Protein AF-A0A5C8US25-F1 (afdb_monomer_lite)

InterPro domains:
  IPR003718 OsmC/Ohr conserved domain [PF02566] (91-179)
  IPR015946 K homology domain-like, alpha/beta [G3DSA:3.30.300.20] (62-185)
  IPR036102 OsmC/Ohr superfamily [SSF82784] (53-185)

Secondary structure (DSSP, 8-state):
--------------------------------------------------PPPPS---EEEEE-TTS-EEEEETTEEEE-----S--S--SSPPHHHHHHHHHHHHHHHHHHHHHHHS----SEEEEEEEEEEETTTTEEEEEEEEEEEE--S-HHHHHHHHHHHHHH-HHHHHHHTTSEEEEEEEEEPPPPPPP-

Organism: NCBI:txid2594790

Foldseek 3Di:
DDDDDDDDDDDDDDDDDDDDDDDDDDDDDDDDDDDDDPDDDDPPPDPDPPDDDDPDADKDKDDDVVDWIWIDGPNDTATEDPDPDDDPDPPGHYPQVVLQVLLVVLLVVQLVVCCVVPVFDFDDKDKDKDWDFDVVVTDTAEIEMEIETAGPDDVVVQVVSVVSSCPPRPSNVVVVVPHHYYYDYHYDYHDDPDDD

Structure (mmCIF, N/CA/C/O backbone):
data_AF-A0A5C8US25-F1
#
_entry.id   AF-A0A5C8US25-F1
#
loop_
_atom_site.group_PDB
_atom_site.id
_atom_site.type_symbol
_atom_site.label_atom_id
_atom_site.label_alt_id
_atom_site.label_comp_id
_atom_site.label_asym_id
_atom_site.label_entity_id
_atom_site.label_seq_id
_atom_site.pdbx_PDB_ins_code
_atom_site.Cartn_x
_atom_site.Cartn_y
_atom_site.Cartn_z
_atom_site.occupancy
_atom_site.B_iso_or_equiv
_atom_site.auth_seq_id
_atom_site.auth_comp_id
_atom_site.auth_asym_id
_atom_site.auth_atom_id
_atom_site.pdbx_PDB_model_num
ATOM 1 N N . MET A 1 1 ? 4.101 -17.916 -59.052 1.00 46.38 1 MET A N 1
ATOM 2 C CA . MET A 1 1 ? 2.982 -18.744 -59.556 1.00 46.38 1 MET A CA 1
ATOM 3 C C . MET A 1 1 ? 2.361 -19.439 -58.349 1.00 46.38 1 MET A C 1
ATOM 5 O O . MET A 1 1 ? 3.121 -20.030 -57.600 1.00 46.38 1 MET A O 1
ATOM 9 N N . GLY A 1 2 ? 1.055 -19.308 -58.098 1.00 40.00 2 GLY A N 1
ATOM 10 C CA . GLY A 1 2 ? 0.415 -19.846 -56.885 1.00 40.00 2 GLY A CA 1
ATOM 11 C C . GLY A 1 2 ? -0.953 -19.209 -56.628 1.00 40.00 2 GLY A C 1
ATOM 12 O O . GLY A 1 2 ? -1.037 -18.044 -56.250 1.00 40.00 2 GLY A O 1
ATOM 13 N N . SER A 1 3 ? -2.020 -19.957 -56.907 1.00 41.56 3 SER A N 1
ATOM 14 C CA . SER A 1 3 ? -3.440 -19.592 -56.749 1.00 41.56 3 SER A CA 1
ATOM 15 C C . SER A 1 3 ? -3.773 -19.093 -55.336 1.00 41.56 3 SER A C 1
ATOM 17 O O . SER A 1 3 ? -3.424 -19.734 -54.354 1.00 41.56 3 SER A O 1
ATOM 19 N N . ARG A 1 4 ? -4.382 -17.910 -55.178 1.00 41.44 4 ARG A N 1
ATOM 20 C CA . ARG A 1 4 ? -5.847 -17.675 -55.202 1.00 41.44 4 ARG A CA 1
ATOM 21 C C . ARG A 1 4 ? -6.657 -18.627 -54.304 1.00 41.44 4 ARG A C 1
ATOM 23 O O . ARG A 1 4 ? -6.994 -19.724 -54.726 1.00 41.44 4 ARG A O 1
ATOM 30 N N . GLY A 1 5 ? -7.109 -18.103 -53.163 1.00 36.56 5 GLY A N 1
ATOM 31 C CA . GLY A 1 5 ? -8.268 -18.582 -52.402 1.00 36.56 5 GLY A CA 1
ATOM 32 C C . GLY A 1 5 ? -8.984 -17.385 -51.763 1.00 36.56 5 GLY A C 1
ATOM 33 O O . GLY A 1 5 ? -8.356 -16.614 -51.043 1.00 36.56 5 GLY A O 1
ATOM 34 N N . ARG A 1 6 ? -10.268 -17.174 -52.080 1.00 41.62 6 ARG A N 1
ATOM 35 C CA . ARG A 1 6 ? -11.134 -16.126 -51.501 1.00 41.62 6 ARG A CA 1
ATOM 36 C C . ARG A 1 6 ? -12.406 -16.779 -50.969 1.00 41.62 6 ARG A C 1
ATOM 38 O O . ARG A 1 6 ? -13.151 -17.306 -51.782 1.00 41.62 6 ARG A O 1
ATOM 45 N N . GLU A 1 7 ? -12.721 -16.568 -49.697 1.00 38.31 7 GLU A N 1
ATOM 46 C CA . GLU A 1 7 ? -14.061 -16.691 -49.090 1.00 38.31 7 GLU A CA 1
ATOM 47 C C . GLU A 1 7 ? -14.005 -15.864 -47.790 1.00 38.31 7 GLU A C 1
ATOM 49 O O . GLU A 1 7 ? -13.181 -16.142 -46.931 1.00 38.31 7 GLU A O 1
ATOM 54 N N . ARG A 1 8 ? -14.575 -14.656 -47.677 1.00 37.28 8 ARG A N 1
ATOM 55 C CA . ARG A 1 8 ? -15.991 -14.223 -47.692 1.00 37.28 8 ARG A CA 1
ATOM 56 C C . ARG A 1 8 ? -16.892 -14.878 -46.635 1.00 37.28 8 ARG A C 1
ATOM 58 O O . ARG A 1 8 ? -17.599 -15.834 -46.917 1.00 37.28 8 ARG A O 1
ATOM 65 N N . SER A 1 9 ? -16.919 -14.213 -45.477 1.00 34.84 9 SER A N 1
ATOM 66 C CA . SER A 1 9 ? -18.120 -13.667 -44.818 1.00 34.84 9 SER A CA 1
ATOM 67 C C . SER A 1 9 ? -19.382 -14.530 -44.752 1.00 34.84 9 SER A C 1
ATOM 69 O O . SER A 1 9 ? -20.069 -14.662 -45.764 1.00 34.84 9 SER A O 1
ATOM 71 N N . ARG A 1 10 ? -19.799 -14.889 -43.525 1.00 39.03 10 ARG A N 1
ATOM 72 C CA . ARG A 1 10 ? -21.215 -14.868 -43.102 1.00 39.03 10 ARG A CA 1
ATOM 73 C C . ARG A 1 10 ? -21.349 -14.457 -41.634 1.00 39.03 10 ARG A C 1
ATOM 75 O O . ARG A 1 10 ? -20.944 -15.202 -40.748 1.00 39.03 10 ARG A O 1
ATOM 82 N N . ASP A 1 11 ? -21.953 -13.297 -41.403 1.00 36.03 11 ASP A N 1
ATOM 83 C CA . ASP A 1 11 ? -22.526 -12.919 -40.111 1.00 36.03 11 ASP A CA 1
ATOM 84 C C . ASP A 1 11 ? -23.716 -13.833 -39.768 1.00 36.03 11 ASP A C 1
ATOM 86 O O . ASP A 1 11 ? -24.443 -14.272 -40.664 1.00 36.03 11 ASP A O 1
ATOM 90 N N . PHE A 1 12 ? -23.943 -14.104 -38.478 1.00 31.75 12 PHE A N 1
ATOM 91 C CA . PHE A 1 12 ? -25.051 -14.947 -38.017 1.00 31.75 12 PHE A CA 1
ATOM 92 C C . PHE A 1 12 ? -25.829 -14.302 -36.858 1.00 31.75 12 PHE A C 1
ATOM 94 O O . PHE A 1 12 ? -25.445 -14.402 -35.696 1.00 31.75 12 PHE A O 1
ATOM 101 N N . VAL A 1 13 ? -26.951 -13.658 -37.199 1.00 42.28 13 VAL A N 1
ATOM 102 C CA . VAL A 1 13 ? -28.036 -13.198 -36.306 1.00 42.28 13 VAL A CA 1
ATOM 103 C C . VAL A 1 13 ? -29.327 -13.293 -37.135 1.00 42.28 13 VAL A C 1
ATOM 105 O O . VAL A 1 13 ? -29.364 -12.676 -38.203 1.00 42.28 13 VAL A O 1
ATOM 108 N N . PRO A 1 14 ? -30.346 -14.102 -36.759 1.00 41.44 14 PRO A N 1
ATOM 109 C CA . PRO A 1 14 ? -31.467 -13.638 -35.908 1.00 41.44 14 PRO A CA 1
ATOM 110 C C . PRO A 1 14 ? -32.082 -14.794 -35.051 1.00 41.44 14 PRO A C 1
ATOM 112 O O . PRO A 1 14 ? -31.494 -15.865 -34.982 1.00 41.44 14 PRO A O 1
ATOM 115 N N . THR A 1 15 ? -33.219 -14.726 -34.332 1.00 36.31 15 THR A N 1
ATOM 116 C CA . THR A 1 15 ? -34.267 -13.698 -34.097 1.00 36.31 15 THR A CA 1
ATOM 117 C C . THR A 1 15 ? -34.864 -13.885 -32.683 1.00 36.31 15 THR A C 1
ATOM 119 O O . THR A 1 15 ? -34.763 -14.974 -32.126 1.00 36.31 15 THR A O 1
ATOM 122 N N . ALA A 1 16 ? -35.583 -12.893 -32.139 1.00 41.62 16 ALA A N 1
ATOM 123 C CA . ALA A 1 16 ? -36.478 -13.068 -30.979 1.00 41.62 16 ALA A CA 1
ATOM 124 C C . ALA A 1 16 ? -37.972 -13.095 -31.397 1.00 41.62 16 ALA A C 1
ATOM 126 O O . ALA A 1 16 ? -38.340 -12.369 -32.325 1.00 41.62 16 ALA A O 1
ATOM 127 N N . PRO A 1 17 ? -38.859 -13.849 -30.711 1.00 40.34 17 PRO A N 1
ATOM 128 C CA . PRO A 1 17 ? -40.307 -13.792 -30.933 1.00 40.34 17 PRO A CA 1
ATOM 129 C C . PRO A 1 17 ? -40.993 -12.659 -30.137 1.00 40.34 17 PRO A C 1
ATOM 131 O O . PRO A 1 17 ? -40.546 -12.259 -29.062 1.00 40.34 17 PRO A O 1
ATOM 134 N N . ARG A 1 18 ? -42.114 -12.137 -30.661 1.00 35.09 18 ARG A N 1
ATOM 135 C CA . ARG A 1 18 ? -42.897 -11.024 -30.081 1.00 35.09 18 ARG A CA 1
ATOM 136 C C . ARG A 1 18 ? -44.242 -11.477 -29.478 1.00 35.09 18 ARG A C 1
ATOM 138 O O . ARG A 1 18 ? -44.977 -12.206 -30.123 1.00 35.09 18 ARG A O 1
ATOM 145 N N . ARG A 1 19 ? -44.586 -10.866 -28.332 1.00 36.81 19 ARG A N 1
ATOM 146 C CA . ARG A 1 19 ? -45.922 -10.433 -27.827 1.00 36.81 19 ARG A CA 1
ATOM 147 C C . ARG A 1 19 ? -47.186 -11.315 -27.975 1.00 36.81 19 ARG A C 1
ATOM 149 O O . ARG A 1 19 ? -47.725 -11.469 -29.063 1.00 36.81 19 ARG A O 1
ATOM 156 N N . GLY A 1 20 ? -47.843 -11.508 -26.824 1.00 30.47 20 GLY A N 1
ATOM 157 C CA . GLY A 1 20 ? -49.306 -11.567 -26.614 1.00 30.47 20 GLY A CA 1
ATOM 158 C C . GLY A 1 20 ? -49.614 -11.962 -25.154 1.00 30.47 20 GLY A C 1
ATOM 159 O O . GLY A 1 20 ? -48.829 -12.707 -24.587 1.00 30.47 20 GLY A O 1
ATOM 160 N N . GLY A 1 21 ? -50.652 -11.496 -24.445 1.00 30.81 21 GLY A N 1
ATOM 161 C CA . GLY A 1 21 ? -51.617 -10.418 -24.697 1.00 30.81 21 GLY A CA 1
ATOM 162 C C . GLY A 1 21 ? -52.718 -10.355 -23.606 1.00 30.81 21 GLY A C 1
ATOM 163 O O . GLY A 1 21 ? -53.307 -11.376 -23.308 1.00 30.81 21 GLY A O 1
ATOM 164 N N . ARG A 1 22 ? -52.966 -9.152 -23.050 1.00 34.09 22 ARG A N 1
ATOM 165 C CA . ARG A 1 22 ? -54.180 -8.590 -22.375 1.00 34.09 22 ARG A CA 1
ATOM 166 C C . ARG A 1 22 ? -55.142 -9.458 -21.514 1.00 34.09 22 ARG A C 1
ATOM 168 O O . ARG A 1 22 ? -55.721 -10.421 -21.994 1.00 34.09 22 ARG A O 1
ATOM 175 N N . GLY A 1 23 ? -55.514 -8.897 -20.352 1.00 28.95 23 GLY A N 1
ATOM 176 C CA . GLY A 1 23 ? -56.779 -9.118 -19.613 1.00 28.95 23 GLY A CA 1
ATOM 177 C C . GLY A 1 23 ? -56.600 -8.802 -18.113 1.00 28.95 23 GLY A C 1
ATOM 178 O O . GLY A 1 23 ? -55.796 -9.462 -17.472 1.00 28.95 23 GLY A O 1
ATOM 179 N N . SER A 1 24 ? -57.062 -7.670 -17.550 1.00 33.06 24 SER A N 1
ATOM 180 C CA . SER A 1 24 ? -58.435 -7.380 -17.054 1.00 33.06 24 SER A CA 1
ATOM 181 C C . SER A 1 24 ? -58.982 -8.465 -16.112 1.00 33.06 24 SER A C 1
ATOM 183 O O . SER A 1 24 ? -58.987 -9.624 -16.499 1.00 33.06 24 SER A O 1
ATOM 185 N N . THR A 1 25 ? -59.515 -8.206 -14.915 1.00 32.75 25 THR A N 1
ATOM 186 C CA . THR A 1 25 ? -59.887 -6.978 -14.165 1.00 32.75 25 THR A CA 1
ATOM 187 C C . THR A 1 25 ? -60.271 -7.435 -12.749 1.00 32.75 25 THR A C 1
ATOM 189 O O . THR A 1 25 ? -60.729 -8.563 -12.634 1.00 32.75 25 THR A O 1
ATOM 192 N N . HIS A 1 26 ? -60.188 -6.596 -11.709 1.00 34.69 26 HIS A N 1
ATOM 193 C CA . HIS A 1 26 ? -61.238 -6.495 -10.671 1.00 34.69 26 HIS A CA 1
ATOM 194 C C . HIS A 1 26 ? -61.005 -5.285 -9.749 1.00 34.69 26 HIS A C 1
ATOM 196 O O . HIS A 1 26 ? -59.891 -4.782 -9.618 1.00 34.69 26 HIS A O 1
ATOM 202 N N . GLU A 1 27 ? -62.098 -4.792 -9.175 1.00 31.92 27 GLU A N 1
ATOM 203 C CA . GLU A 1 27 ? -62.264 -3.477 -8.545 1.00 31.92 27 GLU A CA 1
ATOM 204 C C . GLU A 1 27 ? -62.719 -3.630 -7.078 1.00 31.92 27 GLU A C 1
ATOM 206 O O . GLU A 1 27 ? -63.229 -4.686 -6.706 1.00 31.92 27 GLU A O 1
ATOM 211 N N . ASN A 1 28 ? -62.644 -2.532 -6.311 1.00 35.19 28 ASN A N 1
ATOM 212 C CA . ASN A 1 28 ? -63.281 -2.284 -5.002 1.00 35.19 28 ASN A CA 1
ATOM 213 C C . ASN A 1 28 ? -62.675 -2.953 -3.745 1.00 35.19 28 ASN A C 1
ATOM 215 O O . ASN A 1 28 ? -62.157 -4.059 -3.798 1.00 35.19 28 ASN A O 1
ATOM 219 N N . ALA A 1 29 ? -62.759 -2.360 -2.540 1.00 35.88 29 ALA A N 1
ATOM 220 C CA . ALA A 1 29 ? -62.977 -0.957 -2.125 1.00 35.88 29 ALA A CA 1
ATOM 221 C C . ALA A 1 29 ? -62.784 -0.817 -0.592 1.00 35.88 29 ALA A C 1
ATOM 223 O O . ALA A 1 29 ? -62.743 -1.818 0.114 1.00 35.88 29 ALA A O 1
ATOM 224 N N . ARG A 1 30 ? -62.843 0.435 -0.094 1.00 35.69 30 ARG A N 1
ATOM 225 C CA . ARG A 1 30 ? -63.020 0.867 1.320 1.00 35.69 30 ARG A CA 1
ATOM 226 C C . ARG A 1 30 ? -61.784 0.657 2.221 1.00 35.69 30 ARG A C 1
ATOM 228 O O . ARG A 1 30 ? -61.279 -0.444 2.338 1.00 35.69 30 ARG A O 1
ATOM 235 N N . ALA A 1 31 ? -61.138 1.677 2.795 1.00 35.94 31 ALA A N 1
ATOM 236 C CA . ALA A 1 31 ? -61.558 2.856 3.581 1.00 35.94 31 ALA A CA 1
ATOM 237 C C . ALA A 1 31 ? -61.508 2.628 5.103 1.00 35.94 31 ALA A C 1
ATOM 239 O O . ALA A 1 31 ? -62.254 1.819 5.640 1.00 35.94 31 ALA A O 1
ATOM 240 N N . THR A 1 32 ? -60.687 3.427 5.792 1.00 37.81 32 THR A N 1
ATOM 241 C CA . THR A 1 32 ? -60.994 4.197 7.022 1.00 37.81 32 THR A CA 1
ATOM 242 C C . THR A 1 32 ? -59.723 4.945 7.460 1.00 37.81 32 THR A C 1
ATOM 244 O O . THR A 1 32 ? -58.612 4.468 7.250 1.00 37.81 32 THR A O 1
ATOM 247 N N . GLY A 1 33 ? -59.855 6.170 7.978 1.00 38.38 33 GLY A N 1
ATOM 248 C CA . GLY A 1 33 ? -58.708 7.053 8.239 1.00 38.38 33 GLY A CA 1
ATOM 249 C C . GLY A 1 33 ? -58.272 7.108 9.704 1.00 38.38 33 GLY A C 1
ATOM 250 O O . GLY A 1 33 ? -59.054 6.805 10.605 1.00 38.38 33 GLY A O 1
ATOM 251 N N . ARG A 1 34 ? -57.055 7.612 9.961 1.00 40.56 34 ARG A N 1
ATOM 252 C CA . ARG A 1 34 ? -56.694 8.135 11.287 1.00 40.56 34 ARG A CA 1
ATOM 253 C C . ARG A 1 34 ? -55.725 9.324 11.230 1.00 40.56 34 ARG A C 1
ATOM 255 O O . ARG A 1 34 ? -54.628 9.252 10.697 1.00 40.56 34 ARG A O 1
ATOM 262 N N . GLN A 1 35 ? -56.224 10.419 11.789 1.00 43.41 35 GLN A N 1
ATOM 263 C CA . GLN A 1 35 ? -55.611 11.684 12.209 1.00 43.41 35 GLN A CA 1
ATOM 264 C C . GLN A 1 35 ? -54.073 11.855 12.157 1.00 43.41 35 GLN A C 1
ATOM 266 O O . GLN A 1 35 ? -53.319 11.187 12.856 1.00 43.41 35 GLN A O 1
ATOM 271 N N . ARG A 1 36 ? -53.675 12.926 11.453 1.00 46.84 36 ARG A N 1
ATOM 272 C CA . ARG A 1 36 ? -52.669 13.948 11.826 1.00 46.84 36 ARG A CA 1
ATOM 273 C C . ARG A 1 36 ? -51.678 13.613 12.960 1.00 46.84 36 ARG A C 1
ATOM 275 O O . ARG A 1 36 ? -52.047 13.663 14.130 1.00 46.84 36 ARG A O 1
ATOM 282 N N . ARG A 1 37 ? -50.382 13.638 12.628 1.00 37.59 37 ARG A N 1
ATOM 283 C CA . ARG A 1 37 ? -49.357 14.387 13.389 1.00 37.59 37 ARG A CA 1
ATOM 284 C C . ARG A 1 37 ? -48.308 14.939 12.424 1.00 37.59 37 ARG A C 1
ATOM 286 O O . ARG A 1 37 ? -47.640 14.177 11.735 1.00 37.59 37 ARG A O 1
ATOM 293 N N . ALA A 1 38 ? -48.163 16.262 12.382 1.00 46.41 38 ALA A N 1
ATOM 294 C CA . ALA A 1 38 ? -47.045 16.902 11.700 1.00 46.41 38 ALA A CA 1
ATOM 295 C C . ALA A 1 38 ? -45.790 16.724 12.568 1.00 46.41 38 ALA A C 1
ATOM 297 O O . ALA A 1 38 ? -45.591 17.455 13.535 1.00 46.41 38 ALA A O 1
ATOM 298 N N . ALA A 1 39 ? -44.976 15.716 12.258 1.00 44.81 39 ALA A N 1
ATOM 299 C CA . ALA A 1 39 ? -43.633 15.603 12.808 1.00 44.81 39 ALA A CA 1
ATOM 300 C C . ALA A 1 39 ? -42.712 16.506 11.980 1.00 44.81 39 ALA A C 1
ATOM 302 O O . ALA A 1 39 ? -42.632 16.355 10.761 1.00 44.81 39 ALA A O 1
ATOM 303 N N . GLY A 1 40 ? -42.069 17.475 12.635 1.00 36.03 40 GLY A N 1
ATOM 304 C CA . GLY A 1 40 ? -41.231 18.460 11.958 1.00 36.03 40 GLY A CA 1
ATOM 305 C C . GLY A 1 40 ? -40.149 17.796 11.109 1.00 36.03 40 GLY A C 1
ATOM 306 O O . GLY A 1 40 ? -39.462 16.880 11.568 1.00 36.03 40 GLY A O 1
ATOM 307 N N . ARG A 1 41 ? -39.983 18.287 9.877 1.00 44.25 41 ARG A N 1
ATOM 308 C CA . ARG A 1 41 ? -38.810 17.996 9.051 1.00 44.25 41 ARG A CA 1
ATOM 309 C C . ARG A 1 41 ? -37.605 18.446 9.878 1.00 44.25 41 ARG A C 1
ATOM 311 O O . ARG A 1 41 ? -37.451 19.644 10.113 1.00 44.25 41 ARG A O 1
ATOM 318 N N . ARG A 1 42 ? -36.805 17.501 10.388 1.00 48.47 42 ARG A N 1
ATOM 319 C CA . ARG A 1 42 ? -35.523 17.849 11.015 1.00 48.47 42 ARG A CA 1
ATOM 320 C C . ARG A 1 42 ? -34.749 18.670 9.975 1.00 48.47 42 ARG A C 1
ATOM 322 O O . ARG A 1 42 ? -34.811 18.293 8.800 1.00 48.47 42 ARG A O 1
ATOM 329 N N . PRO A 1 43 ? -34.104 19.790 10.347 1.00 44.59 43 PRO A N 1
ATOM 330 C CA . PRO A 1 43 ? -33.254 20.494 9.398 1.00 44.59 43 PRO A CA 1
ATOM 331 C C . PRO A 1 43 ? -32.245 19.490 8.841 1.00 44.59 43 PRO A C 1
ATOM 333 O O . PRO A 1 43 ? -31.754 18.651 9.597 1.00 44.59 43 PRO A O 1
ATOM 336 N N . ASP A 1 44 ? -31.991 19.548 7.531 1.00 48.66 44 ASP A N 1
ATOM 337 C CA . ASP A 1 44 ? -30.967 18.732 6.882 1.00 48.66 44 ASP A CA 1
ATOM 338 C C . ASP A 1 44 ? -29.624 19.037 7.555 1.00 48.66 44 ASP A C 1
ATOM 340 O O . ASP A 1 44 ? -28.953 20.026 7.247 1.00 48.66 44 ASP A O 1
ATOM 344 N N . GLU A 1 45 ? -29.259 18.194 8.522 1.00 51.03 45 GLU A N 1
ATOM 345 C CA . GLU A 1 45 ? -27.929 18.145 9.100 1.00 51.03 45 GLU A CA 1
ATOM 346 C C . GLU A 1 45 ? -27.005 17.796 7.943 1.00 51.03 45 GLU A C 1
ATOM 348 O O . GLU A 1 45 ? -27.011 16.666 7.446 1.00 51.03 45 GLU A O 1
ATOM 353 N N . LYS A 1 46 ? -26.318 18.825 7.434 1.00 46.38 46 LYS A N 1
ATOM 354 C CA . LYS A 1 46 ? -25.542 18.770 6.199 1.00 46.38 46 LYS A CA 1
ATOM 355 C C . LYS A 1 46 ? -24.495 17.672 6.324 1.00 46.38 46 LYS A C 1
ATOM 357 O O . LYS A 1 46 ? -23.390 17.924 6.799 1.00 46.38 46 LYS A O 1
ATOM 362 N N . ARG A 1 47 ? -24.828 16.467 5.848 1.00 52.69 47 ARG A N 1
ATOM 363 C CA . ARG A 1 47 ? -23.835 15.433 5.569 1.00 52.69 47 ARG A CA 1
ATOM 364 C C . ARG A 1 47 ? -22.772 16.107 4.705 1.00 52.69 47 ARG A C 1
ATOM 366 O O . ARG A 1 47 ? -23.144 16.653 3.662 1.00 52.69 47 ARG A O 1
ATOM 373 N N . PRO A 1 48 ? -21.499 16.144 5.135 1.00 53.06 48 PRO A N 1
ATOM 374 C CA . PRO A 1 48 ? -20.464 16.784 4.343 1.00 53.06 48 PRO A CA 1
ATOM 375 C C . PRO A 1 48 ? -20.474 16.155 2.952 1.00 53.06 48 PRO A C 1
ATOM 377 O O . PRO A 1 48 ? -20.611 14.935 2.820 1.00 53.06 48 PRO A O 1
ATOM 380 N N . PHE A 1 49 ? -20.389 16.990 1.916 1.00 49.06 49 PHE A N 1
ATOM 381 C CA . PHE A 1 49 ? -20.336 16.525 0.536 1.00 49.06 49 PHE A CA 1
ATOM 382 C C . PHE A 1 49 ? -19.022 15.767 0.331 1.00 49.06 49 PHE A C 1
ATOM 384 O O . PHE A 1 49 ? -17.996 16.350 -0.010 1.00 49.06 49 PHE A O 1
ATOM 391 N N . VAL A 1 50 ? -19.050 14.457 0.577 1.00 61.16 50 VAL A N 1
ATOM 392 C CA . VAL A 1 50 ? -17.944 13.560 0.255 1.00 61.16 50 VAL A CA 1
ATOM 393 C C . VAL A 1 50 ? -17.902 13.447 -1.261 1.00 61.16 50 VAL A C 1
ATOM 395 O O . VAL A 1 50 ? -18.698 12.720 -1.856 1.00 61.16 50 VAL A O 1
ATOM 398 N N . THR A 1 51 ? -16.990 14.188 -1.890 1.00 62.66 51 THR A N 1
ATOM 399 C CA . THR A 1 51 ? -16.707 14.036 -3.317 1.00 62.66 51 THR A CA 1
ATOM 400 C C . THR A 1 51 ? -16.349 12.570 -3.579 1.00 62.66 51 THR A C 1
ATOM 402 O O . THR A 1 51 ? -15.415 12.061 -2.950 1.00 62.66 51 THR A O 1
ATOM 405 N N . PRO A 1 52 ? -17.080 11.856 -4.455 1.00 74.69 52 PRO A N 1
ATOM 406 C CA . PRO A 1 52 ? -16.764 10.468 -4.755 1.00 74.69 52 PRO A CA 1
ATOM 407 C C . PRO A 1 52 ? -15.361 10.376 -5.361 1.00 74.69 52 PRO A C 1
ATOM 409 O O . PRO A 1 52 ? -14.940 11.250 -6.120 1.00 74.69 52 PRO A O 1
ATOM 412 N N . ALA A 1 53 ? -14.630 9.313 -5.022 1.00 78.31 53 ALA A N 1
ATOM 413 C CA . ALA A 1 53 ? -13.311 9.078 -5.597 1.00 78.31 53 ALA A CA 1
ATOM 414 C C . ALA A 1 53 ? -13.409 8.969 -7.133 1.00 78.31 53 ALA A C 1
ATOM 416 O O . ALA A 1 53 ? -14.376 8.381 -7.631 1.00 78.31 53 ALA A O 1
ATOM 417 N N . PRO A 1 54 ? -12.432 9.502 -7.889 1.00 87.38 54 PRO A N 1
ATOM 418 C CA . PRO A 1 54 ? -12.450 9.408 -9.342 1.00 87.38 54 PRO A CA 1
ATOM 419 C C . PRO A 1 54 ? -12.395 7.942 -9.794 1.00 87.38 54 PRO A C 1
ATOM 421 O O . PRO A 1 54 ? -11.766 7.093 -9.155 1.00 87.38 54 PRO A O 1
ATOM 424 N N . LEU A 1 55 ? -13.077 7.653 -10.904 1.00 91.44 55 LEU A N 1
ATOM 425 C CA . LEU A 1 55 ? -13.136 6.316 -11.509 1.00 91.44 55 LEU A CA 1
ATOM 426 C C . LEU A 1 55 ? -12.012 6.073 -12.530 1.00 91.44 55 LEU A C 1
ATOM 428 O O . LEU A 1 55 ? -11.744 4.926 -12.874 1.00 91.44 55 LEU A O 1
ATOM 432 N N . SER A 1 56 ? -11.342 7.141 -12.965 1.00 93.44 56 SER A N 1
ATOM 433 C CA . SER A 1 56 ? -10.202 7.118 -13.882 1.00 93.44 56 SER A CA 1
ATOM 434 C C . SER A 1 56 ? -9.017 7.836 -13.243 1.00 93.44 56 SER A C 1
ATOM 436 O O . SER A 1 56 ? -9.200 8.818 -12.522 1.00 93.44 56 SER A O 1
ATOM 438 N N . TYR A 1 57 ? -7.810 7.355 -13.528 1.00 93.50 57 TYR A N 1
ATOM 439 C CA . TYR A 1 57 ? -6.552 7.900 -13.023 1.00 93.50 57 TYR A CA 1
ATOM 440 C C . TYR A 1 57 ? -5.568 8.021 -14.184 1.00 93.50 57 TYR A C 1
ATOM 442 O O . TYR A 1 57 ? -5.521 7.143 -15.043 1.00 93.50 57 TYR A O 1
ATOM 450 N N . GLU A 1 58 ? -4.774 9.085 -14.181 1.00 94.88 58 GLU A N 1
ATOM 451 C CA . GLU A 1 58 ? -3.714 9.332 -15.154 1.00 94.88 58 GLU A CA 1
ATOM 452 C C . GLU A 1 58 ? -2.418 9.652 -14.402 1.00 94.88 58 GLU A C 1
ATOM 454 O O . GLU A 1 58 ? -2.438 10.321 -13.364 1.00 94.88 58 GLU A O 1
ATOM 459 N N . VAL A 1 59 ? -1.300 9.140 -14.911 1.00 96.94 59 VAL A N 1
ATOM 460 C CA . VAL A 1 59 ? 0.057 9.426 -14.435 1.00 96.94 59 VAL A CA 1
ATOM 461 C C . VAL A 1 59 ? 0.950 9.644 -15.649 1.00 96.94 59 VAL A C 1
ATOM 463 O O . VAL A 1 59 ? 0.763 8.993 -16.676 1.00 96.94 59 VAL A O 1
ATOM 466 N N . HIS A 1 60 ? 1.927 10.540 -15.535 1.00 97.56 60 HIS A N 1
ATOM 467 C CA . HIS A 1 60 ? 2.842 10.853 -16.631 1.00 97.56 60 HIS A CA 1
ATOM 468 C C . HIS A 1 60 ? 4.265 10.428 -16.269 1.00 97.56 60 HIS A C 1
ATOM 470 O O . HIS A 1 60 ? 4.804 10.893 -15.268 1.00 97.56 60 HIS A O 1
ATOM 476 N N . GLY A 1 61 ? 4.872 9.555 -17.072 1.00 96.44 61 GLY A N 1
ATOM 477 C CA . GLY A 1 61 ? 6.258 9.115 -16.902 1.00 96.44 61 GLY A CA 1
ATOM 478 C C . GLY A 1 61 ? 7.204 9.809 -17.880 1.00 96.44 61 GLY A C 1
ATOM 479 O O . GLY A 1 61 ? 6.845 10.034 -19.033 1.00 96.44 61 GLY A O 1
ATOM 480 N N . THR A 1 62 ? 8.421 10.117 -17.439 1.00 95.62 62 THR A N 1
ATOM 481 C CA . THR A 1 62 ? 9.508 10.612 -18.300 1.00 95.62 62 THR A CA 1
ATOM 482 C C . THR A 1 62 ? 10.816 9.908 -17.983 1.00 95.62 62 THR A C 1
ATOM 484 O O . THR A 1 62 ? 11.072 9.570 -16.829 1.00 95.62 62 THR A O 1
ATOM 487 N N . SER A 1 63 ? 11.668 9.739 -18.991 1.00 93.38 63 SER A N 1
ATOM 488 C CA . SER A 1 63 ? 13.036 9.252 -18.832 1.00 93.38 63 SER A CA 1
ATOM 489 C C . SER A 1 63 ? 13.971 9.913 -19.842 1.00 93.38 63 SER A C 1
ATOM 491 O O . SER A 1 63 ? 13.592 10.169 -20.986 1.00 93.38 63 SER A O 1
ATOM 493 N N . THR A 1 64 ? 15.209 10.160 -19.422 1.00 89.44 64 THR A N 1
ATOM 494 C CA . THR A 1 64 ? 16.315 10.519 -20.317 1.00 89.44 64 THR A CA 1
ATOM 495 C C . THR A 1 64 ? 17.206 9.293 -20.489 1.00 89.44 64 THR A C 1
ATOM 497 O O . THR A 1 64 ? 17.565 8.652 -19.503 1.00 89.44 64 THR A O 1
ATOM 500 N N . ALA A 1 65 ? 17.587 8.950 -21.722 1.00 85.12 65 ALA A N 1
ATOM 501 C CA . ALA A 1 65 ? 18.466 7.807 -21.977 1.00 85.12 65 ALA A CA 1
ATOM 502 C C . ALA A 1 65 ? 19.815 7.978 -21.250 1.00 85.12 65 ALA A C 1
ATOM 504 O O . ALA A 1 65 ? 20.503 8.977 -21.447 1.00 85.12 65 ALA A O 1
ATOM 505 N N . GLY A 1 66 ? 20.171 7.023 -20.383 1.00 76.19 66 GLY A N 1
ATOM 506 C CA . GLY A 1 66 ? 21.365 7.101 -19.526 1.00 76.19 66 GLY A CA 1
ATOM 507 C C . GLY A 1 66 ? 21.298 8.144 -18.397 1.00 76.19 66 GLY A C 1
ATOM 508 O O . GLY A 1 66 ? 22.298 8.353 -17.716 1.00 76.19 66 GLY A O 1
ATOM 509 N N . GLY A 1 67 ? 20.151 8.803 -18.203 1.00 80.94 67 GLY A N 1
ATOM 510 C CA . GLY A 1 67 ? 19.928 9.837 -17.193 1.00 80.94 67 GLY A CA 1
ATOM 511 C C . GLY A 1 67 ? 18.885 9.435 -16.148 1.00 80.94 67 GLY A C 1
ATOM 512 O O . GLY A 1 67 ? 18.729 8.261 -15.818 1.00 80.94 67 GLY A O 1
ATOM 513 N N . SER A 1 68 ? 18.172 10.427 -15.614 1.00 87.56 68 SER A N 1
ATOM 514 C CA . SER A 1 68 ? 17.095 10.223 -14.643 1.00 87.56 68 SER A CA 1
ATOM 515 C C . SER A 1 68 ? 15.774 9.802 -15.294 1.00 87.56 68 SER A C 1
ATOM 517 O O . SER A 1 68 ? 15.519 10.052 -16.479 1.00 87.56 68 SER A O 1
ATOM 519 N N . ALA A 1 69 ? 14.908 9.199 -14.481 1.00 93.62 69 ALA A N 1
ATOM 520 C CA . ALA A 1 69 ? 13.516 8.929 -14.803 1.00 93.62 69 ALA A CA 1
ATOM 521 C C . ALA A 1 69 ? 12.612 9.310 -13.623 1.00 93.62 69 ALA A C 1
ATOM 523 O O . ALA A 1 69 ? 13.039 9.320 -12.468 1.00 93.62 69 ALA A O 1
ATOM 524 N N . SER A 1 70 ? 11.360 9.649 -13.917 1.00 96.06 70 SER A N 1
ATOM 525 C CA . SER A 1 70 ? 10.368 10.013 -12.906 1.00 96.06 70 SER A CA 1
ATOM 526 C C . SER A 1 70 ? 8.941 9.735 -13.373 1.00 96.06 70 SER A C 1
ATOM 528 O O . SER A 1 70 ? 8.662 9.638 -14.572 1.00 96.06 70 SER A O 1
ATOM 530 N N . VAL A 1 71 ? 8.026 9.622 -12.411 1.00 97.69 71 VAL A N 1
ATOM 531 C CA . VAL A 1 71 ? 6.581 9.505 -12.633 1.00 97.69 71 VAL A CA 1
ATOM 532 C C . VAL A 1 71 ? 5.851 10.577 -11.834 1.00 97.69 71 VAL A C 1
ATOM 534 O O . VAL A 1 71 ? 6.009 10.678 -10.618 1.00 97.69 71 VAL A O 1
ATOM 537 N N . ARG A 1 72 ? 4.998 11.351 -12.507 1.00 97.69 72 ARG A N 1
ATOM 538 C CA . ARG A 1 72 ? 4.079 12.295 -11.875 1.00 97.69 72 ARG A CA 1
ATOM 539 C C . ARG A 1 72 ? 2.799 11.586 -11.448 1.00 97.69 72 ARG A C 1
ATOM 541 O O . ARG A 1 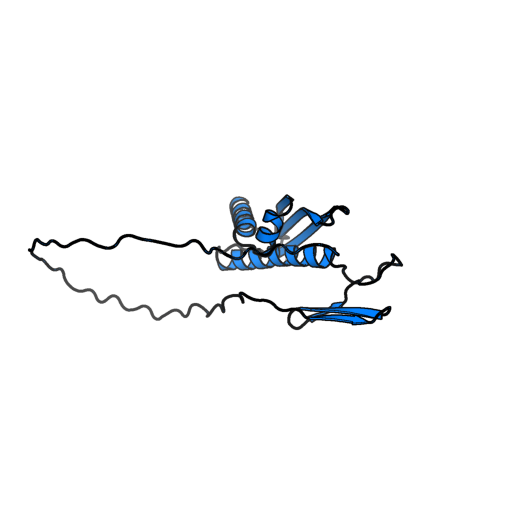72 ? 2.016 11.159 -12.297 1.00 97.69 72 ARG A O 1
ATOM 548 N N . ALA A 1 73 ? 2.568 11.513 -10.140 1.00 95.81 73 ALA A N 1
ATOM 549 C CA . ALA A 1 73 ? 1.347 10.992 -9.535 1.00 95.81 73 ALA A CA 1
ATOM 550 C C . ALA A 1 73 ? 0.637 12.104 -8.746 1.00 95.81 73 ALA A C 1
ATOM 552 O O . ALA A 1 73 ? 1.134 12.605 -7.734 1.00 95.81 73 ALA A O 1
ATOM 553 N N . GLY A 1 74 ? -0.535 12.529 -9.228 1.00 93.06 74 GLY A N 1
ATOM 554 C CA . GLY A 1 74 ? -1.203 13.727 -8.714 1.00 93.06 74 GLY A CA 1
ATOM 555 C C . GLY A 1 74 ? -0.328 14.970 -8.917 1.00 93.06 74 GLY A C 1
ATOM 556 O O . GLY A 1 74 ? 0.004 15.314 -10.046 1.00 93.06 74 GLY A O 1
ATOM 557 N N . LEU A 1 75 ? 0.061 15.626 -7.820 1.00 94.50 75 LEU A N 1
ATOM 558 C CA . LEU A 1 75 ? 0.941 16.808 -7.820 1.00 94.50 75 LEU A CA 1
ATOM 559 C C . LEU A 1 75 ? 2.368 16.498 -7.324 1.00 94.50 75 LEU A C 1
ATOM 561 O O . LEU A 1 75 ? 3.068 17.398 -6.861 1.00 94.50 75 LEU A O 1
ATOM 565 N N . ARG A 1 76 ? 2.786 15.227 -7.343 1.00 97.19 76 ARG A N 1
ATOM 566 C CA . ARG A 1 76 ? 4.115 14.791 -6.895 1.00 97.19 76 ARG A CA 1
ATOM 567 C C . ARG A 1 76 ? 4.868 14.135 -8.040 1.00 97.19 76 ARG A C 1
ATOM 569 O O . ARG A 1 76 ? 4.357 13.199 -8.648 1.00 97.19 76 ARG A O 1
ATOM 576 N N . ASP A 1 77 ? 6.080 14.615 -8.287 1.00 96.94 77 ASP A N 1
ATOM 577 C CA . ASP A 1 77 ? 7.062 13.921 -9.112 1.00 96.94 77 ASP A CA 1
ATOM 578 C C . ASP A 1 77 ? 7.819 12.933 -8.222 1.00 96.94 77 ASP A C 1
ATOM 580 O O . ASP A 1 77 ? 8.377 13.311 -7.193 1.00 96.94 77 ASP A O 1
ATOM 584 N N . ILE A 1 78 ? 7.777 11.659 -8.601 1.00 96.69 78 ILE A N 1
ATOM 585 C CA . ILE A 1 78 ? 8.423 10.545 -7.911 1.00 96.69 78 ILE A CA 1
ATOM 586 C C . ILE A 1 78 ? 9.615 10.131 -8.782 1.00 96.69 78 ILE A C 1
ATOM 588 O O . ILE A 1 78 ? 9.380 9.673 -9.904 1.00 96.69 78 ILE A O 1
ATOM 592 N N . PRO A 1 79 ? 10.871 10.316 -8.339 1.00 95.44 79 PRO A N 1
ATOM 593 C CA . PRO A 1 79 ? 12.033 9.691 -8.971 1.00 95.44 79 PRO A CA 1
ATOM 594 C C . PRO A 1 79 ? 11.855 8.170 -9.023 1.00 95.44 79 PRO A C 1
ATOM 596 O O . PRO A 1 79 ? 11.277 7.598 -8.099 1.00 95.44 79 PRO A O 1
ATOM 599 N N . ILE A 1 80 ? 12.303 7.519 -10.097 1.00 94.88 80 ILE A N 1
ATOM 600 C CA . ILE A 1 80 ? 12.198 6.059 -10.239 1.00 94.88 80 ILE A CA 1
ATOM 601 C C . ILE A 1 80 ? 13.504 5.459 -10.751 1.00 94.88 80 ILE A C 1
ATOM 603 O O . ILE A 1 80 ? 14.182 6.065 -11.588 1.00 94.88 80 ILE A O 1
ATOM 607 N N . ASP A 1 81 ? 13.815 4.232 -10.328 1.00 91.50 81 ASP A N 1
ATOM 608 C CA . ASP A 1 81 ? 14.904 3.493 -10.959 1.00 91.50 81 ASP A CA 1
ATOM 609 C C . ASP A 1 81 ? 14.453 2.945 -12.319 1.00 91.50 81 ASP A C 1
ATOM 611 O O . ASP A 1 81 ? 13.545 2.114 -12.425 1.00 91.50 81 ASP A O 1
ATOM 615 N N . ALA A 1 82 ? 15.102 3.439 -13.372 1.00 87.12 82 ALA A N 1
ATOM 616 C CA . ALA A 1 82 ? 14.942 2.990 -14.750 1.00 87.12 82 ALA A CA 1
ATOM 617 C C . ALA A 1 82 ? 16.270 2.498 -15.360 1.00 87.12 82 ALA A C 1
ATOM 619 O O . ALA A 1 82 ? 16.381 2.381 -16.583 1.00 87.12 82 ALA A O 1
ATOM 620 N N . ARG A 1 83 ? 17.302 2.253 -14.538 1.00 80.44 83 ARG A N 1
ATOM 621 C CA . ARG A 1 83 ? 18.633 1.855 -15.012 1.00 80.44 83 ARG A CA 1
ATOM 622 C C . ARG A 1 83 ? 18.658 0.379 -15.404 1.00 80.44 83 ARG A C 1
ATOM 624 O O . ARG A 1 83 ? 18.037 -0.480 -14.783 1.00 80.44 83 ARG A O 1
ATOM 631 N N . TRP A 1 84 ? 19.413 0.091 -16.457 1.00 71.25 84 TRP A N 1
ATOM 632 C CA . TRP A 1 84 ? 19.629 -1.248 -16.995 1.00 71.25 84 TRP A CA 1
ATOM 633 C C . TRP A 1 84 ? 20.981 -1.232 -17.727 1.00 71.25 84 TRP A C 1
ATOM 635 O O . TRP A 1 84 ? 21.120 -0.420 -18.645 1.00 71.25 84 TRP A O 1
ATOM 645 N N . PRO A 1 85 ? 21.995 -2.047 -17.359 1.00 72.88 85 PRO A N 1
ATOM 646 C CA . PRO A 1 85 ? 21.988 -3.192 -16.440 1.00 72.88 85 PRO A CA 1
ATOM 647 C C . PRO A 1 85 ? 22.207 -2.808 -14.960 1.00 72.88 85 PRO A C 1
ATOM 649 O O . PRO A 1 85 ? 22.313 -1.633 -14.624 1.00 72.88 85 PRO A O 1
ATOM 652 N N . ALA A 1 86 ? 22.279 -3.817 -14.082 1.00 62.22 86 ALA A N 1
ATOM 653 C CA . ALA A 1 86 ? 22.482 -3.661 -12.640 1.00 62.22 86 ALA A CA 1
ATOM 654 C C . ALA A 1 86 ? 23.830 -2.994 -12.292 1.00 62.22 86 ALA A C 1
ATOM 656 O O . ALA A 1 86 ? 24.881 -3.635 -12.324 1.00 62.22 86 ALA A O 1
ATOM 657 N N . GLY A 1 87 ? 23.773 -1.704 -11.956 1.00 66.00 87 GLY A N 1
ATOM 658 C CA . GLY A 1 87 ? 24.838 -0.972 -11.270 1.00 66.00 87 GLY A CA 1
ATOM 659 C C . GLY A 1 87 ? 24.583 -0.888 -9.763 1.00 66.00 87 GLY A C 1
ATOM 660 O O . GLY A 1 87 ? 23.825 -1.678 -9.201 1.00 66.00 87 GLY A O 1
ATOM 661 N N . GLU A 1 88 ? 25.199 0.098 -9.113 1.00 70.69 88 GLU A N 1
ATOM 662 C CA . GLU A 1 88 ? 24.875 0.464 -7.730 1.00 70.69 88 GLU A CA 1
ATOM 663 C C . GLU A 1 88 ? 23.398 0.912 -7.623 1.00 70.69 88 GLU A C 1
ATOM 665 O O . GLU A 1 88 ? 22.920 1.596 -8.539 1.00 70.69 88 GLU A O 1
ATOM 670 N N . PRO A 1 89 ? 22.653 0.532 -6.562 1.00 72.00 89 PRO A N 1
ATOM 671 C CA . PRO A 1 89 ? 21.254 0.922 -6.405 1.00 72.00 89 PRO A CA 1
ATOM 672 C C . PRO A 1 89 ? 21.095 2.441 -6.438 1.00 72.00 89 PRO A C 1
ATOM 674 O O . PRO A 1 89 ? 21.782 3.157 -5.712 1.00 72.00 89 PRO A O 1
ATOM 677 N N . SER A 1 90 ? 20.161 2.943 -7.247 1.00 82.56 90 SER A N 1
ATOM 678 C CA . SER A 1 90 ? 19.937 4.390 -7.372 1.00 82.56 90 SER A CA 1
ATOM 679 C C . SER A 1 90 ? 19.429 5.058 -6.088 1.00 82.56 90 SER A C 1
ATOM 681 O O . SER A 1 90 ? 19.570 6.269 -5.942 1.00 82.56 90 SER A O 1
ATOM 683 N N . GLY A 1 91 ? 18.821 4.279 -5.185 1.00 87.69 91 GLY A N 1
ATOM 684 C CA . GLY A 1 91 ? 18.046 4.769 -4.043 1.00 87.69 91 GLY A CA 1
ATOM 685 C C . GLY A 1 91 ? 16.608 5.166 -4.403 1.00 87.69 91 GLY A C 1
ATOM 686 O O . GLY A 1 91 ? 15.786 5.327 -3.502 1.00 87.69 91 GLY A O 1
ATOM 687 N N . ASP A 1 92 ? 16.292 5.269 -5.696 1.00 92.94 92 ASP A N 1
ATOM 688 C CA . ASP A 1 92 ? 14.951 5.538 -6.202 1.00 92.94 92 ASP A CA 1
ATOM 689 C C . ASP A 1 92 ? 14.149 4.224 -6.320 1.00 92.94 92 ASP A C 1
ATOM 691 O O . ASP A 1 92 ? 14.719 3.177 -6.636 1.00 92.94 92 ASP A O 1
ATOM 695 N N . PRO A 1 93 ? 12.823 4.236 -6.100 1.00 94.31 93 PRO A N 1
ATOM 696 C CA . PRO A 1 93 ? 12.005 3.030 -6.167 1.00 94.31 93 PRO A CA 1
ATOM 697 C C . PRO A 1 93 ? 11.889 2.481 -7.595 1.00 94.31 93 PRO A C 1
ATOM 699 O O . PRO A 1 93 ? 11.516 3.190 -8.536 1.00 94.31 93 PRO A O 1
ATOM 702 N N . GLY A 1 94 ? 12.114 1.178 -7.748 1.00 93.38 94 GLY A N 1
ATOM 703 C CA . GLY A 1 94 ? 11.801 0.452 -8.975 1.00 93.38 94 GLY A CA 1
ATOM 704 C C . GLY A 1 94 ? 10.295 0.158 -9.122 1.00 93.38 94 GLY A C 1
ATOM 705 O O . GLY A 1 94 ? 9.527 0.247 -8.157 1.00 93.38 94 GLY A O 1
ATOM 706 N N . PRO A 1 95 ? 9.829 -0.293 -10.306 1.00 94.00 95 PRO A N 1
ATOM 707 C CA . PRO A 1 95 ? 8.409 -0.582 -10.553 1.00 94.00 95 PRO A CA 1
ATOM 708 C C . PRO A 1 95 ? 7.762 -1.570 -9.564 1.00 94.00 95 PRO A C 1
ATOM 710 O O . PRO A 1 95 ? 6.566 -1.479 -9.287 1.00 94.00 95 PRO A O 1
ATOM 713 N N . ALA A 1 96 ? 8.541 -2.505 -9.009 1.00 95.06 96 ALA A N 1
ATOM 714 C CA . ALA A 1 96 ? 8.057 -3.460 -8.013 1.00 95.06 96 ALA A CA 1
ATOM 715 C C . ALA A 1 96 ? 7.780 -2.813 -6.645 1.00 95.06 96 ALA A C 1
ATOM 717 O O . ALA A 1 96 ? 6.777 -3.130 -6.004 1.00 95.06 96 ALA A O 1
ATOM 718 N N . GLU A 1 97 ? 8.630 -1.880 -6.222 1.00 96.25 97 GLU A N 1
ATOM 719 C CA . GLU A 1 97 ? 8.480 -1.141 -4.966 1.00 96.25 97 GLU A CA 1
ATOM 720 C C . GLU A 1 97 ? 7.350 -0.119 -5.069 1.00 96.25 97 GLU A C 1
ATOM 722 O O . GLU A 1 97 ? 6.575 0.033 -4.125 1.00 96.25 97 GLU A O 1
ATOM 727 N N . LEU A 1 98 ? 7.166 0.503 -6.239 1.00 97.25 98 LEU A N 1
ATOM 728 C CA . LEU A 1 98 ? 6.005 1.350 -6.525 1.00 97.25 98 LEU A CA 1
ATOM 729 C C . LEU A 1 98 ? 4.688 0.559 -6.461 1.00 97.25 98 LEU A C 1
ATOM 731 O O . LEU A 1 98 ? 3.716 1.047 -5.885 1.00 97.25 98 LEU A O 1
ATOM 735 N N . LEU A 1 99 ? 4.646 -0.674 -6.985 1.00 97.88 99 LEU A N 1
ATOM 736 C CA . LEU A 1 99 ? 3.460 -1.533 -6.877 1.00 97.88 99 LEU A CA 1
ATOM 737 C C . LEU A 1 99 ? 3.173 -1.927 -5.418 1.00 97.88 99 LEU A C 1
ATOM 739 O O . LEU A 1 99 ? 2.030 -1.822 -4.965 1.00 97.88 99 LEU A O 1
ATOM 743 N N . ALA A 1 100 ? 4.200 -2.338 -4.669 1.00 98.31 100 ALA A N 1
ATOM 744 C CA . ALA A 1 100 ? 4.075 -2.642 -3.243 1.00 98.31 100 ALA A CA 1
ATOM 745 C C . ALA A 1 100 ? 3.618 -1.410 -2.436 1.00 98.31 100 ALA A C 1
ATOM 747 O O . ALA A 1 100 ? 2.740 -1.523 -1.579 1.00 98.31 100 ALA A O 1
ATOM 748 N N . SER A 1 101 ? 4.127 -0.222 -2.775 1.00 98.25 101 SER A N 1
ATOM 749 C CA . SER A 1 101 ? 3.722 1.061 -2.186 1.00 98.25 101 SER A CA 1
ATOM 750 C C . SER A 1 101 ? 2.274 1.422 -2.522 1.00 98.25 101 SER A C 1
ATOM 752 O O . SER A 1 101 ? 1.541 1.893 -1.655 1.00 98.25 101 SER A O 1
ATOM 754 N N . ALA A 1 102 ? 1.808 1.153 -3.745 1.00 98.12 102 ALA A N 1
ATOM 755 C CA . ALA A 1 102 ? 0.408 1.351 -4.120 1.00 98.12 102 ALA A CA 1
ATOM 756 C C . ALA A 1 102 ? -0.538 0.410 -3.347 1.00 98.12 102 ALA A C 1
ATOM 758 O O . ALA A 1 102 ? -1.630 0.820 -2.946 1.00 98.12 102 ALA A O 1
ATOM 759 N N . PHE A 1 103 ? -0.114 -0.830 -3.081 1.00 98.50 103 PHE A N 1
ATOM 760 C CA . PHE A 1 103 ? -0.853 -1.765 -2.229 1.00 98.50 103 PHE A CA 1
ATOM 761 C C . PHE A 1 103 ? -0.856 -1.316 -0.754 1.00 98.50 103 PHE A C 1
ATOM 763 O O . PHE A 1 103 ? -1.921 -1.269 -0.137 1.00 98.50 103 PHE A O 1
ATOM 770 N N . ALA A 1 104 ? 0.291 -0.885 -0.214 1.00 98.50 104 ALA A N 1
ATOM 771 C CA . ALA A 1 104 ? 0.409 -0.286 1.120 1.00 98.50 104 ALA A CA 1
ATOM 772 C C . ALA A 1 104 ? -0.523 0.929 1.294 1.00 98.50 104 ALA A C 1
ATOM 774 O O . ALA A 1 104 ? -1.342 0.973 2.215 1.00 98.50 104 ALA A O 1
ATOM 775 N N . ALA A 1 105 ? -0.474 1.879 0.356 1.00 97.75 105 ALA A N 1
ATOM 776 C CA . ALA A 1 105 ? -1.344 3.050 0.335 1.00 97.75 105 ALA A CA 1
ATOM 777 C C . ALA A 1 105 ? -2.832 2.677 0.206 1.00 97.75 105 ALA A C 1
ATOM 779 O O . ALA A 1 105 ? -3.686 3.336 0.800 1.00 97.75 105 ALA A O 1
ATOM 780 N N . CYS A 1 106 ? -3.167 1.604 -0.521 1.00 97.44 106 CYS A N 1
ATOM 781 C CA . CYS A 1 106 ? -4.534 1.088 -0.591 1.00 97.44 106 CYS A CA 1
ATOM 782 C C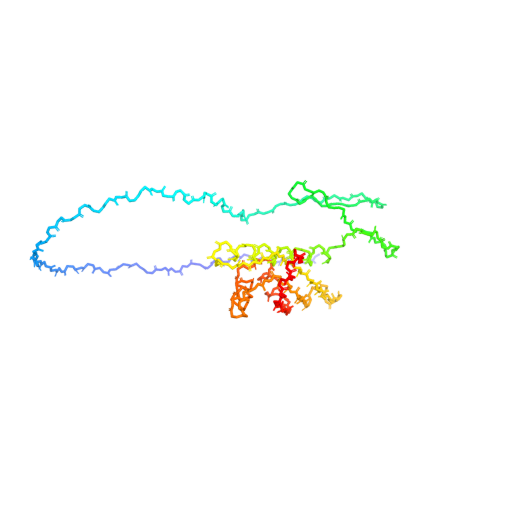 . CYS A 1 106 ? -5.022 0.542 0.761 1.00 97.44 106 CYS A C 1
ATOM 784 O O . CYS A 1 106 ? -6.185 0.760 1.105 1.00 97.44 106 CYS A O 1
ATOM 786 N N . LEU A 1 107 ? -4.164 -0.139 1.528 1.00 97.69 107 LEU A N 1
ATOM 787 C CA . LEU A 1 107 ? -4.504 -0.617 2.872 1.00 97.69 107 LEU A CA 1
ATOM 788 C C . LEU A 1 107 ? -4.733 0.557 3.834 1.00 97.69 107 LEU A C 1
ATOM 790 O O . LEU A 1 107 ? -5.790 0.616 4.457 1.00 97.69 107 LEU A O 1
ATOM 794 N N . ILE A 1 108 ? -3.815 1.529 3.882 1.00 96.94 108 ILE A N 1
ATOM 795 C CA . ILE A 1 108 ? -3.946 2.730 4.730 1.00 96.94 108 ILE A CA 1
ATOM 796 C C . ILE A 1 108 ? -5.212 3.520 4.365 1.00 96.94 108 ILE A C 1
ATOM 798 O O . ILE A 1 108 ? -6.045 3.797 5.224 1.00 96.94 108 ILE A O 1
ATOM 802 N N . LYS A 1 109 ? -5.432 3.816 3.078 1.00 94.06 109 LYS A N 1
ATOM 803 C CA . LYS A 1 109 ? -6.620 4.556 2.616 1.00 94.06 109 LYS A CA 1
ATOM 804 C C . LYS A 1 109 ? -7.933 3.840 2.950 1.00 94.06 109 LYS A C 1
ATOM 806 O O . LYS A 1 109 ? -8.953 4.495 3.166 1.00 94.06 109 LYS A O 1
ATOM 811 N N . ASN A 1 110 ? -7.933 2.507 2.969 1.00 92.44 110 ASN A N 1
ATOM 812 C CA . ASN A 1 110 ? -9.115 1.729 3.327 1.00 92.44 110 ASN A CA 1
ATOM 813 C C . ASN A 1 110 ? -9.296 1.616 4.858 1.00 92.44 110 ASN A C 1
ATOM 815 O O . ASN A 1 110 ? -10.434 1.569 5.315 1.00 92.44 110 ASN A O 1
ATOM 819 N N . LEU A 1 111 ? -8.221 1.680 5.656 1.00 94.38 111 LEU A N 1
ATOM 820 C CA . LEU A 1 111 ? -8.292 1.835 7.117 1.00 94.38 111 LEU A CA 1
ATOM 821 C C . LEU A 1 111 ? -8.905 3.192 7.511 1.00 94.38 111 LEU A C 1
ATOM 823 O O . LEU A 1 111 ? -9.869 3.222 8.273 1.00 94.38 111 LEU A O 1
ATOM 827 N N . GLU A 1 112 ? -8.419 4.290 6.925 1.00 92.69 112 GLU A N 1
ATOM 828 C CA . GLU A 1 112 ? -8.977 5.645 7.099 1.00 92.69 112 GLU A CA 1
ATOM 829 C C . GLU A 1 112 ? -10.474 5.679 6.745 1.00 92.69 112 GLU A C 1
ATOM 831 O O . GLU A 1 112 ? -11.327 6.139 7.511 1.00 92.69 112 GLU A O 1
ATOM 836 N N . ARG A 1 113 ? -10.831 5.096 5.590 1.00 88.94 113 ARG A N 1
ATOM 837 C CA . ARG A 1 113 ? -12.231 4.941 5.178 1.00 88.94 113 ARG A CA 1
ATOM 838 C C . ARG A 1 113 ? -13.028 4.124 6.195 1.00 88.94 113 ARG A C 1
ATOM 840 O O . ARG A 1 113 ? -14.146 4.527 6.522 1.00 88.94 113 ARG A O 1
ATOM 847 N N . ALA A 1 114 ? -12.487 3.002 6.673 1.00 86.38 114 ALA A N 1
ATOM 848 C CA . ALA A 1 114 ? -13.147 2.158 7.660 1.00 86.38 114 ALA A CA 1
ATOM 849 C C . ALA A 1 114 ? -13.438 2.954 8.935 1.00 86.38 114 ALA A C 1
ATOM 851 O O . ALA A 1 114 ? -14.598 2.988 9.319 1.00 86.38 114 ALA A O 1
ATOM 852 N N . SER A 1 115 ? -12.462 3.678 9.494 1.00 85.44 115 SER A N 1
ATOM 853 C CA . SER A 1 115 ? -12.637 4.563 10.660 1.00 85.44 115 SER A CA 1
ATOM 854 C C . SER A 1 115 ? -13.774 5.583 10.484 1.00 85.44 115 SER A C 1
ATOM 856 O O . SER A 1 115 ? -14.594 5.767 11.387 1.00 85.44 115 SER A O 1
ATOM 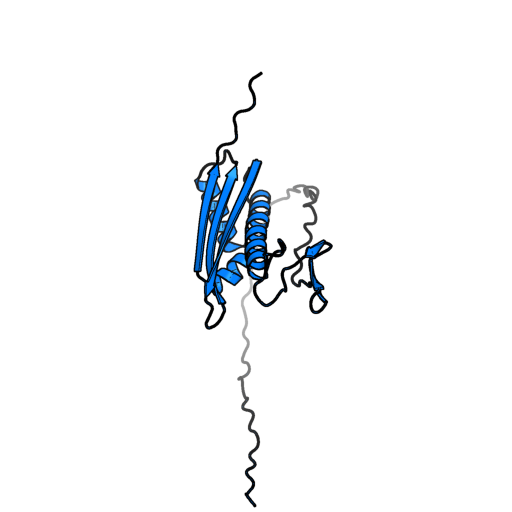858 N N . SER A 1 116 ? -13.912 6.178 9.292 1.00 84.81 116 SER A N 1
ATOM 859 C CA . SER A 1 116 ? -14.995 7.138 9.014 1.00 84.81 116 SER A CA 1
ATOM 860 C C . SER A 1 116 ? -16.405 6.523 8.918 1.00 84.81 116 SER A C 1
ATOM 862 O O . SER A 1 116 ? -17.392 7.215 9.166 1.00 84.81 116 SER A O 1
ATOM 864 N N . MET A 1 117 ? -16.526 5.245 8.533 1.00 82.31 117 MET A N 1
ATOM 865 C CA . MET A 1 117 ? -17.815 4.573 8.269 1.00 82.31 117 MET A CA 1
ATOM 866 C C . MET A 1 117 ? -18.239 3.622 9.397 1.00 82.31 117 MET A C 1
ATOM 868 O O . MET A 1 117 ? -19.423 3.481 9.702 1.00 82.31 117 MET A O 1
ATOM 872 N N . LEU A 1 118 ? -17.259 2.968 10.008 1.00 78.38 118 LEU A N 1
ATOM 873 C CA . LEU A 1 118 ? -17.337 2.108 11.175 1.00 78.38 118 LEU A CA 1
ATOM 874 C C . LEU A 1 118 ? -16.503 2.836 12.235 1.00 78.38 118 LEU A C 1
ATOM 876 O O . LEU A 1 118 ? -15.286 2.822 12.096 1.00 78.38 118 LEU A O 1
ATOM 880 N N . PRO A 1 119 ? -17.101 3.496 13.246 1.00 81.94 119 PRO A N 1
ATOM 881 C CA . PRO A 1 119 ? -16.398 4.456 14.104 1.00 81.94 119 PRO A CA 1
ATOM 882 C C . PRO A 1 119 ? -15.359 3.759 14.994 1.00 81.94 119 PRO A C 1
ATOM 884 O O . PRO A 1 119 ? -15.644 3.437 16.147 1.00 81.94 119 PRO A O 1
ATOM 887 N N . PHE A 1 120 ? -14.192 3.477 14.418 1.00 90.25 120 PHE A N 1
ATOM 888 C CA . PHE A 1 120 ? -13.089 2.658 14.915 1.00 90.25 120 PHE A CA 1
ATOM 889 C C . PHE A 1 120 ? -11.899 3.571 15.175 1.00 90.25 120 PHE A C 1
ATOM 891 O O . PHE A 1 120 ? -11.417 4.245 14.267 1.00 90.25 120 PHE A O 1
ATOM 898 N N . ARG A 1 121 ? -11.456 3.622 16.427 1.00 92.12 121 ARG A N 1
ATOM 899 C CA . ARG A 1 121 ? -10.461 4.587 16.890 1.00 92.12 121 ARG A CA 1
ATOM 900 C C . ARG A 1 121 ? -9.071 3.966 16.870 1.00 92.12 121 ARG A C 1
ATOM 902 O O . ARG A 1 121 ? -8.873 2.879 17.403 1.00 92.12 121 ARG A O 1
ATOM 909 N N . TYR A 1 122 ? -8.110 4.668 16.292 1.00 94.62 122 TYR A N 1
ATOM 910 C CA . TYR A 1 122 ? -6.692 4.338 16.369 1.00 94.62 122 TYR A CA 1
ATOM 911 C C . TYR A 1 122 ? -5.875 5.627 16.401 1.00 94.62 122 TYR A C 1
ATOM 913 O O . TYR A 1 122 ? -6.335 6.658 15.907 1.00 94.62 122 TYR A O 1
ATOM 921 N N . ASP A 1 123 ? -4.681 5.548 16.977 1.00 94.62 123 ASP A N 1
ATOM 922 C CA . ASP A 1 123 ? -3.777 6.688 17.139 1.00 94.62 123 ASP A CA 1
ATOM 923 C C . ASP A 1 123 ? -2.786 6.770 15.968 1.00 94.62 123 ASP A C 1
ATOM 925 O O . ASP A 1 123 ? -2.491 7.846 15.452 1.00 94.62 123 ASP A O 1
ATOM 929 N N . SER A 1 124 ? -2.299 5.614 15.507 1.00 96.44 124 SER A N 1
ATOM 930 C CA . SER A 1 124 ? -1.444 5.480 14.326 1.00 96.44 124 SER A CA 1
ATOM 931 C C . SER A 1 124 ? -1.576 4.091 13.694 1.00 96.44 124 SER A C 1
ATOM 933 O O . SER A 1 124 ? -2.121 3.159 14.296 1.00 96.44 124 SER A O 1
ATOM 935 N N . ALA A 1 125 ? -1.087 3.946 12.463 1.00 97.12 125 ALA A N 1
ATOM 936 C CA . ALA A 1 125 ? -0.984 2.658 11.795 1.00 97.12 125 ALA A CA 1
ATOM 937 C C . ALA A 1 125 ? 0.265 2.589 10.910 1.00 97.12 125 ALA A C 1
ATOM 939 O O . ALA A 1 125 ? 0.611 3.552 10.227 1.00 97.12 125 ALA A O 1
ATOM 940 N N . GLU A 1 126 ? 0.905 1.425 10.892 1.00 98.12 126 GLU A N 1
ATOM 941 C CA . GLU A 1 126 ? 2.102 1.127 10.105 1.00 98.12 126 GLU A CA 1
ATOM 942 C C . GLU A 1 126 ? 1.839 -0.102 9.241 1.00 98.12 126 GLU A C 1
ATOM 944 O O . GLU A 1 126 ? 1.285 -1.095 9.717 1.00 98.12 126 GLU A O 1
ATOM 949 N N . VAL A 1 127 ? 2.253 -0.068 7.975 1.00 98.19 127 VAL A N 1
ATOM 950 C CA . VAL A 1 127 ? 2.101 -1.205 7.064 1.00 98.19 127 VAL A CA 1
ATOM 951 C C . VAL A 1 127 ? 3.448 -1.605 6.477 1.00 98.19 127 VAL A C 1
ATOM 953 O O . VAL A 1 127 ? 4.161 -0.787 5.904 1.00 98.19 127 VAL A O 1
ATOM 956 N N . THR A 1 128 ? 3.783 -2.885 6.596 1.00 98.56 128 THR A N 1
ATOM 957 C CA . THR A 1 128 ? 4.896 -3.505 5.870 1.00 98.56 128 THR A CA 1
ATOM 958 C C . THR A 1 128 ? 4.314 -4.371 4.765 1.00 98.56 128 THR A C 1
ATOM 960 O O . THR A 1 128 ? 3.424 -5.176 5.032 1.00 98.56 128 THR A O 1
ATOM 963 N N . VAL A 1 129 ? 4.822 -4.238 3.538 1.00 98.62 129 VAL A N 1
ATOM 964 C CA . VAL A 1 129 ? 4.414 -5.045 2.377 1.00 98.62 129 VAL A CA 1
ATOM 965 C C . VAL A 1 129 ? 5.647 -5.702 1.765 1.00 98.62 129 VAL A C 1
ATOM 967 O O . VAL A 1 129 ? 6.659 -5.044 1.545 1.00 98.62 129 VAL A O 1
ATOM 970 N N . ARG A 1 130 ? 5.562 -7.001 1.473 1.00 98.50 130 ARG A N 1
ATOM 971 C CA . ARG A 1 130 ? 6.595 -7.786 0.788 1.00 98.50 130 ARG A CA 1
ATOM 972 C C . ARG A 1 130 ? 5.993 -8.365 -0.486 1.00 98.50 130 ARG A C 1
ATOM 974 O O . ARG A 1 130 ? 5.052 -9.151 -0.421 1.00 98.50 130 ARG A O 1
ATOM 981 N N . ALA A 1 131 ? 6.526 -7.979 -1.640 1.00 97.81 131 ALA A N 1
ATOM 982 C CA . ALA A 1 131 ? 6.072 -8.474 -2.935 1.00 97.81 131 ALA A CA 1
ATOM 983 C C . ALA A 1 131 ? 7.058 -9.509 -3.496 1.00 97.81 131 ALA A C 1
ATOM 985 O O . ALA A 1 131 ? 8.255 -9.248 -3.589 1.00 97.81 131 ALA A O 1
ATOM 986 N N . ARG A 1 132 ? 6.552 -10.675 -3.906 1.00 97.56 132 ARG A N 1
ATOM 987 C CA . ARG A 1 132 ? 7.308 -11.708 -4.627 1.00 97.56 132 ARG A CA 1
ATOM 988 C C . ARG A 1 132 ? 6.918 -11.716 -6.097 1.00 97.56 132 ARG A C 1
ATOM 990 O O . ARG A 1 132 ? 5.732 -11.763 -6.430 1.00 97.56 132 ARG A O 1
ATOM 997 N N . ARG A 1 133 ? 7.919 -11.768 -6.974 1.00 96.12 133 ARG A N 1
ATOM 998 C CA . ARG A 1 133 ? 7.758 -11.981 -8.418 1.00 96.12 133 ARG A CA 1
ATOM 999 C C . ARG A 1 133 ? 8.509 -13.230 -8.871 1.00 96.12 133 ARG A C 1
ATOM 1001 O O . ARG A 1 133 ? 9.495 -13.605 -8.247 1.00 96.12 133 ARG A O 1
ATOM 1008 N N . GLN A 1 134 ? 8.053 -13.835 -9.962 1.00 95.44 134 GLN A N 1
ATOM 1009 C CA . GLN A 1 134 ? 8.830 -14.796 -10.748 1.00 95.44 134 GLN A CA 1
ATOM 1010 C C . GLN A 1 134 ? 9.398 -14.104 -11.997 1.00 95.44 134 GLN A C 1
ATOM 1012 O O . GLN A 1 134 ? 8.844 -13.098 -12.449 1.00 95.44 134 GLN A O 1
ATOM 1017 N N . ASP A 1 135 ? 10.477 -14.645 -12.566 1.00 92.88 135 ASP A N 1
ATOM 1018 C CA . ASP A 1 135 ? 11.114 -14.097 -13.773 1.00 92.88 135 ASP A CA 1
ATOM 1019 C C . ASP A 1 135 ? 10.500 -14.601 -15.087 1.00 92.88 135 ASP A C 1
ATOM 1021 O O . ASP A 1 135 ? 10.412 -13.839 -16.046 1.00 92.88 135 ASP A O 1
ATOM 1025 N N . ALA A 1 136 ? 10.046 -15.858 -15.148 1.00 93.50 136 ALA A N 1
ATOM 1026 C CA . ALA A 1 136 ? 9.590 -16.488 -16.391 1.00 93.50 136 ALA A CA 1
ATOM 1027 C C . ALA A 1 136 ? 8.254 -17.243 -16.215 1.00 93.50 136 ALA A C 1
ATOM 1029 O O . ALA A 1 136 ? 8.206 -18.188 -15.425 1.00 93.50 136 ALA A O 1
ATOM 1030 N N . PRO A 1 137 ? 7.172 -16.869 -16.933 1.00 92.88 137 PRO A N 1
ATOM 1031 C CA . PRO A 1 137 ? 6.949 -15.529 -17.489 1.00 92.88 137 PRO A CA 1
ATOM 1032 C C . PRO A 1 137 ? 6.917 -14.479 -16.357 1.00 92.88 137 PRO A C 1
ATOM 1034 O O . PRO A 1 137 ? 6.467 -14.805 -15.25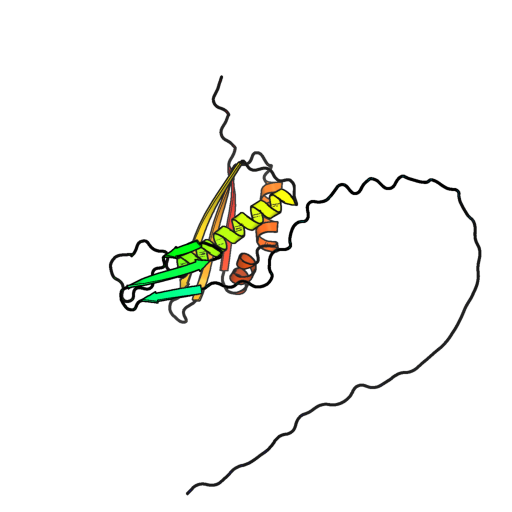6 1.00 92.88 137 PRO A O 1
ATOM 1037 N N . PRO A 1 138 ? 7.370 -13.235 -16.589 1.00 94.94 138 PRO A N 1
ATOM 1038 C CA . PRO A 1 138 ? 7.534 -12.250 -15.523 1.00 94.94 138 PRO A CA 1
ATOM 1039 C C . PRO A 1 138 ? 6.182 -11.794 -14.964 1.00 94.94 138 PRO A C 1
ATOM 1041 O O . PRO A 1 138 ? 5.358 -11.234 -15.686 1.00 94.94 138 PRO A O 1
ATOM 1044 N N . ARG A 1 139 ? 5.949 -12.026 -13.666 1.00 96.75 139 ARG A N 1
ATOM 1045 C CA . ARG A 1 139 ? 4.736 -11.590 -12.945 1.00 96.75 139 ARG A CA 1
ATOM 1046 C C . ARG A 1 139 ? 4.936 -11.612 -11.432 1.00 96.75 139 ARG A C 1
ATOM 1048 O O . ARG A 1 139 ? 5.791 -12.340 -10.928 1.00 96.75 139 ARG A O 1
ATOM 1055 N N . PHE A 1 140 ? 4.097 -10.879 -10.705 1.00 97.75 140 PHE A N 1
ATOM 1056 C CA . PHE A 1 140 ? 3.952 -11.065 -9.261 1.00 97.75 140 PHE A CA 1
ATOM 1057 C C . PHE A 1 140 ? 3.242 -12.387 -8.969 1.00 97.75 140 PHE A C 1
ATOM 1059 O O . PHE A 1 140 ? 2.294 -12.750 -9.660 1.00 97.75 140 PHE A O 1
ATOM 1066 N N . VAL A 1 141 ? 3.732 -13.107 -7.962 1.00 97.94 141 VAL A N 1
ATOM 1067 C CA . VAL A 1 141 ? 3.207 -14.415 -7.533 1.00 97.94 141 VAL A CA 1
ATOM 1068 C C . VAL A 1 141 ? 2.642 -14.376 -6.121 1.00 97.94 141 VAL A C 1
ATOM 1070 O O . VAL A 1 141 ? 1.714 -15.121 -5.831 1.00 97.94 141 VAL A O 1
ATOM 1073 N N . GLY A 1 142 ? 3.126 -13.460 -5.276 1.00 98.12 142 GLY A N 1
ATOM 1074 C CA . GLY A 1 142 ? 2.572 -13.264 -3.943 1.00 98.12 142 GLY A CA 1
ATOM 1075 C C . GLY A 1 142 ? 2.805 -11.863 -3.385 1.00 98.12 142 GLY A C 1
ATOM 1076 O O . GLY A 1 142 ? 3.815 -11.228 -3.689 1.00 98.12 142 GLY A O 1
ATOM 1077 N N . ILE A 1 143 ? 1.881 -11.407 -2.546 1.00 98.50 143 ILE A N 1
ATOM 1078 C CA . ILE A 1 143 ? 1.983 -10.223 -1.696 1.00 98.50 143 ILE A CA 1
ATOM 1079 C C . ILE A 1 143 ? 1.740 -10.666 -0.252 1.00 98.50 143 ILE A C 1
ATOM 1081 O O . ILE A 1 143 ? 0.715 -11.270 0.063 1.00 98.50 143 ILE A O 1
ATOM 1085 N N . GLU A 1 144 ? 2.666 -10.326 0.634 1.00 98.56 144 GLU A N 1
ATOM 1086 C CA . GLU A 1 144 ? 2.508 -10.456 2.080 1.00 98.56 144 GLU A CA 1
ATOM 1087 C C . GLU A 1 144 ? 2.427 -9.078 2.723 1.00 98.56 144 GLU A C 1
ATOM 1089 O O . GLU A 1 144 ? 3.172 -8.176 2.338 1.00 98.56 144 GLU A O 1
ATOM 1094 N N . TYR A 1 145 ? 1.562 -8.909 3.723 1.00 98.50 145 TYR A N 1
ATOM 1095 C CA . TYR A 1 145 ? 1.516 -7.675 4.503 1.00 98.50 145 TYR A CA 1
ATOM 1096 C C . TYR A 1 145 ? 1.285 -7.899 6.000 1.00 98.50 145 TYR A C 1
ATOM 1098 O O . TYR A 1 145 ? 0.574 -8.814 6.411 1.00 98.50 145 TYR A O 1
ATOM 1106 N N . GLU A 1 146 ? 1.851 -7.005 6.806 1.00 98.50 146 GLU A N 1
ATOM 1107 C CA . GLU A 1 146 ? 1.488 -6.805 8.210 1.00 98.50 146 GLU A CA 1
ATOM 1108 C C . GLU A 1 146 ? 1.019 -5.358 8.365 1.00 98.50 146 GLU A C 1
ATOM 1110 O O . GLU A 1 146 ? 1.741 -4.434 7.986 1.00 98.50 146 GLU A O 1
ATOM 1115 N N . LEU A 1 147 ? -0.187 -5.165 8.902 1.00 98.25 147 LEU A N 1
ATOM 1116 C CA . LEU A 1 147 ? -0.714 -3.859 9.295 1.00 98.25 147 LEU A CA 1
ATOM 1117 C C . LEU A 1 147 ? -0.780 -3.791 10.824 1.00 98.25 147 LEU A C 1
ATOM 1119 O O . LEU A 1 147 ? -1.606 -4.456 11.447 1.00 98.25 147 LEU A O 1
ATOM 1123 N N . ARG A 1 148 ? 0.080 -2.977 11.426 1.00 98.06 148 ARG A N 1
ATOM 1124 C CA . ARG A 1 148 ? 0.102 -2.702 12.865 1.00 98.06 148 ARG A CA 1
ATOM 1125 C C . ARG A 1 148 ? -0.770 -1.479 13.120 1.00 98.06 148 ARG A C 1
ATOM 1127 O O . ARG A 1 148 ? -0.610 -0.474 12.434 1.00 98.06 148 ARG A O 1
ATOM 1134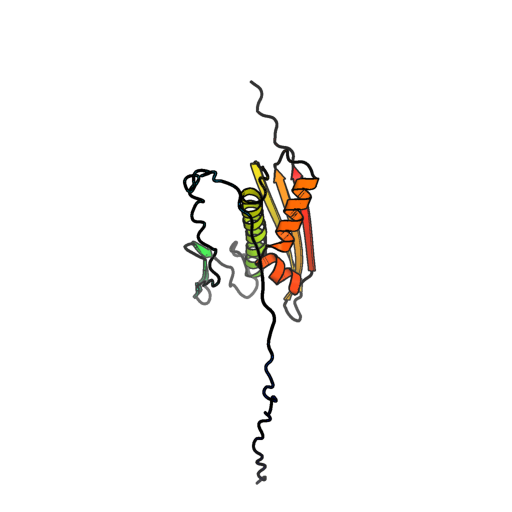 N N . ILE A 1 149 ? -1.697 -1.556 14.068 1.00 97.38 149 ILE A N 1
ATOM 1135 C CA . ILE A 1 149 ? -2.616 -0.460 14.403 1.00 97.38 149 ILE A CA 1
ATOM 1136 C C . ILE A 1 149 ? -2.482 -0.170 15.894 1.00 97.38 149 ILE A C 1
ATOM 1138 O O . ILE A 1 149 ? -2.757 -1.051 16.707 1.00 97.38 149 ILE A O 1
ATOM 1142 N N . VAL A 1 150 ? -2.094 1.053 16.257 1.00 97.31 150 VAL A N 1
ATOM 1143 C CA . VAL A 1 150 ? -2.074 1.496 17.657 1.00 97.31 150 VAL A CA 1
ATOM 1144 C C . VAL A 1 150 ? -3.498 1.852 18.068 1.00 97.31 150 VAL A C 1
ATOM 1146 O O . VAL A 1 150 ? -4.073 2.812 17.558 1.00 97.31 150 VAL A O 1
ATOM 1149 N N . THR A 1 151 ? -4.111 1.037 18.924 1.00 95.94 151 THR A N 1
ATOM 1150 C CA . THR A 1 151 ? -5.530 1.161 19.276 1.00 95.94 151 THR A CA 1
ATOM 1151 C C . THR A 1 151 ? -5.873 0.473 20.598 1.00 95.94 151 THR A C 1
ATOM 1153 O O . THR A 1 151 ? -5.350 -0.592 20.919 1.00 95.94 151 THR A O 1
ATOM 1156 N N . GLY A 1 152 ? -6.799 1.073 21.353 1.00 94.19 152 GLY A N 1
ATOM 1157 C CA . GLY A 1 152 ? -7.456 0.450 22.510 1.00 94.19 152 GLY A CA 1
ATOM 1158 C C . GLY A 1 152 ? -8.731 -0.338 22.164 1.00 94.19 152 GLY A C 1
ATOM 1159 O O . GLY A 1 152 ? -9.473 -0.721 23.064 1.00 94.19 152 GLY A O 1
ATOM 1160 N N . GLU A 1 153 ? -9.036 -0.529 20.878 1.00 94.31 153 GLU A N 1
ATOM 1161 C CA . GLU A 1 153 ? -10.233 -1.235 20.411 1.00 94.31 153 GLU A CA 1
ATOM 1162 C C . GLU A 1 153 ? -10.107 -2.759 20.581 1.00 94.31 153 GLU A C 1
ATOM 1164 O O . GLU A 1 153 ? -9.057 -3.354 20.350 1.00 94.31 153 GLU A O 1
ATOM 1169 N N . GLU A 1 154 ? -11.211 -3.424 20.928 1.00 94.06 154 GLU A N 1
ATOM 1170 C CA . GLU A 1 154 ? -11.243 -4.885 21.085 1.00 94.06 154 GLU A CA 1
ATOM 1171 C C . GLU A 1 154 ? -10.926 -5.628 19.772 1.00 94.06 154 GLU A C 1
ATOM 1173 O O . GLU 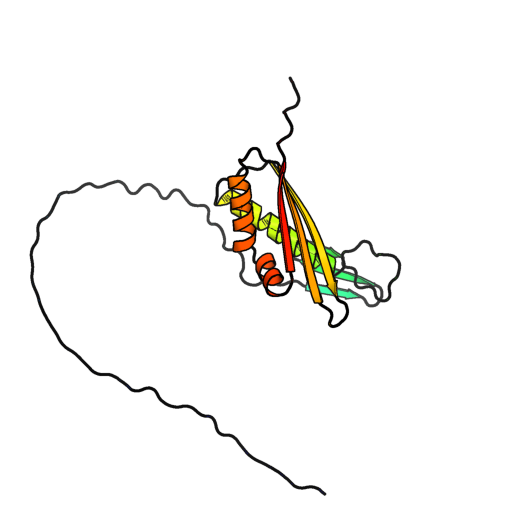A 1 154 ? -11.386 -5.233 18.696 1.00 94.06 154 GLU A O 1
ATOM 1178 N N . GLN A 1 155 ? -10.263 -6.789 19.867 1.00 93.44 155 GLN A N 1
ATOM 1179 C CA . GLN A 1 155 ? -9.839 -7.603 18.714 1.00 93.44 155 GLN A CA 1
ATOM 1180 C C . GLN A 1 155 ? -10.949 -7.829 17.670 1.00 93.44 155 GLN A C 1
ATOM 1182 O O . GLN A 1 155 ? -10.711 -7.662 16.478 1.00 93.44 155 GLN A O 1
ATOM 1187 N N . ARG A 1 156 ? -12.201 -8.081 18.088 1.00 93.75 156 ARG A N 1
ATOM 1188 C CA . ARG A 1 156 ? -13.347 -8.266 17.168 1.00 93.75 156 ARG A CA 1
ATOM 1189 C C . ARG A 1 156 ? -13.583 -7.088 16.205 1.00 93.75 156 ARG A C 1
ATOM 1191 O O . ARG A 1 156 ? -14.164 -7.274 15.133 1.00 93.75 156 ARG A O 1
ATOM 1198 N N . ARG A 1 157 ? -13.185 -5.869 16.594 1.00 93.94 157 ARG A N 1
ATOM 1199 C CA . ARG A 1 157 ? -13.292 -4.640 15.789 1.00 93.94 157 ARG A CA 1
ATOM 1200 C C . ARG A 1 157 ? -12.097 -4.502 14.848 1.00 93.94 157 ARG A C 1
ATOM 1202 O O . ARG A 1 157 ? -12.298 -4.140 13.692 1.00 93.94 157 ARG A O 1
ATOM 1209 N N . VAL A 1 158 ? -10.909 -4.919 15.282 1.00 94.81 158 VAL A N 1
ATOM 1210 C CA . VAL A 1 158 ? -9.721 -5.080 14.426 1.00 94.81 158 VAL A CA 1
ATOM 1211 C C . VAL A 1 158 ? -9.973 -6.134 13.335 1.00 94.81 158 VAL A C 1
ATOM 1213 O O . VAL A 1 158 ? -9.730 -5.872 12.159 1.00 94.81 158 VAL A O 1
ATOM 1216 N N . ASP A 1 159 ? -10.601 -7.265 13.671 1.00 94.12 159 ASP A N 1
ATOM 1217 C CA . ASP A 1 159 ? -11.009 -8.289 12.698 1.00 94.12 159 ASP A CA 1
ATOM 1218 C C . ASP A 1 159 ? -12.058 -7.760 11.702 1.00 94.12 159 ASP A C 1
ATOM 1220 O O . ASP A 1 159 ? -12.076 -8.137 10.527 1.00 94.12 159 ASP A O 1
ATOM 1224 N N . LEU A 1 160 ? -12.965 -6.884 12.156 1.00 93.25 160 LEU A N 1
ATOM 1225 C CA . LEU A 1 160 ? -13.949 -6.233 11.288 1.00 93.25 160 LEU A CA 1
ATOM 1226 C C . LEU A 1 160 ? -13.274 -5.264 10.312 1.00 93.25 160 LEU A C 1
ATOM 1228 O O . LEU A 1 160 ? -13.614 -5.273 9.127 1.00 93.25 160 LEU A O 1
ATOM 1232 N N . VAL A 1 161 ? -12.303 -4.477 10.779 1.00 92.94 161 VAL A N 1
ATOM 1233 C CA . VAL A 1 161 ? -11.449 -3.646 9.923 1.00 92.94 161 VAL A CA 1
ATOM 1234 C C . VAL A 1 161 ? -10.718 -4.524 8.907 1.00 92.94 161 VAL A C 1
ATOM 1236 O O . VAL A 1 161 ? -10.826 -4.266 7.711 1.00 92.94 161 VAL A O 1
ATOM 1239 N N . HIS A 1 162 ? -10.086 -5.624 9.330 1.00 94.56 162 HIS A N 1
ATOM 1240 C CA . HIS A 1 162 ? -9.381 -6.547 8.430 1.00 94.56 162 HIS A CA 1
ATOM 1241 C C . HIS A 1 162 ? -10.286 -7.101 7.322 1.00 94.56 162 HIS A C 1
ATOM 1243 O O . HIS A 1 162 ? -9.886 -7.118 6.157 1.00 94.56 162 HIS A O 1
ATOM 1249 N N . ARG A 1 163 ? -11.534 -7.472 7.643 1.00 93.25 163 ARG A N 1
ATOM 1250 C CA . ARG A 1 163 ? -12.534 -7.871 6.634 1.00 93.25 163 ARG A CA 1
ATOM 1251 C C . ARG A 1 163 ? -12.872 -6.735 5.659 1.00 93.25 163 ARG A C 1
ATOM 1253 O O . ARG A 1 163 ? -12.942 -6.981 4.458 1.00 93.25 163 ARG A O 1
ATOM 1260 N N . ASN A 1 164 ? -13.019 -5.496 6.135 1.00 91.50 164 ASN A N 1
ATOM 1261 C CA . ASN A 1 164 ? -13.285 -4.332 5.275 1.00 91.50 164 ASN A CA 1
ATOM 1262 C C . ASN A 1 164 ? -12.109 -4.009 4.337 1.00 91.50 164 ASN A C 1
ATOM 1264 O O . ASN A 1 164 ? -12.336 -3.687 3.166 1.00 91.50 164 ASN A O 1
ATOM 1268 N N . LEU A 1 165 ? -10.866 -4.157 4.815 1.00 89.75 165 LEU A N 1
ATOM 1269 C CA . LEU A 1 165 ? -9.658 -3.994 3.998 1.00 89.75 165 LEU A CA 1
ATOM 1270 C C . LEU A 1 165 ? -9.687 -4.915 2.770 1.00 89.75 165 LEU A C 1
ATOM 1272 O O . LEU A 1 165 ? -9.467 -4.449 1.651 1.00 89.75 165 LEU A O 1
ATOM 1276 N N . ARG A 1 166 ? -10.045 -6.188 2.991 1.00 92.19 166 ARG A N 1
ATOM 1277 C CA . ARG A 1 166 ? -10.147 -7.240 1.966 1.00 92.19 166 ARG A CA 1
ATOM 1278 C C . ARG A 1 166 ? -11.383 -7.135 1.064 1.00 92.19 166 ARG A C 1
ATOM 1280 O O . ARG A 1 166 ? -11.401 -7.751 0.009 1.00 92.19 166 ARG A O 1
ATOM 1287 N N . GLN A 1 167 ? -12.427 -6.415 1.481 1.00 91.94 167 GLN A N 1
ATOM 1288 C CA . GLN A 1 167 ? -13.670 -6.282 0.711 1.00 91.94 167 GLN A CA 1
ATOM 1289 C C . GLN A 1 167 ? -13.661 -5.049 -0.205 1.00 91.94 167 GLN A C 1
ATOM 1291 O O . GLN A 1 167 ? -14.104 -5.122 -1.351 1.00 91.94 167 GLN A O 1
ATOM 1296 N N . PHE A 1 168 ? -13.162 -3.910 0.289 1.00 91.12 168 PHE A N 1
ATOM 1297 C CA . PHE A 1 168 ? -13.330 -2.601 -0.361 1.00 91.12 168 PHE A CA 1
ATOM 1298 C C . PHE A 1 168 ? -12.044 -1.983 -0.932 1.00 91.12 168 PHE A C 1
ATOM 1300 O O . PHE A 1 168 ? -12.086 -0.857 -1.435 1.00 91.12 168 PHE A O 1
ATOM 1307 N N . GLY A 1 169 ? -10.906 -2.680 -0.862 1.00 92.75 169 GLY A N 1
ATOM 1308 C CA . GLY A 1 169 ? -9.629 -2.178 -1.369 1.00 92.75 169 GLY A CA 1
ATOM 1309 C C . GLY A 1 169 ? -9.476 -2.449 -2.862 1.00 92.75 169 GLY A C 1
ATOM 1310 O O . GLY A 1 169 ? -9.234 -3.585 -3.244 1.00 92.75 169 GLY A O 1
ATOM 1311 N N . THR A 1 170 ? -9.566 -1.429 -3.720 1.00 94.88 170 THR A N 1
ATOM 1312 C CA . THR A 1 170 ? -9.484 -1.625 -5.182 1.00 94.88 170 THR A CA 1
ATOM 1313 C C . THR A 1 170 ? -8.175 -2.293 -5.612 1.00 94.88 170 THR A C 1
ATOM 1315 O O . THR A 1 170 ? -8.219 -3.329 -6.265 1.00 94.88 170 THR A O 1
ATOM 1318 N N . VAL A 1 171 ? -7.015 -1.764 -5.194 1.00 97.25 171 VAL A N 1
ATOM 1319 C CA . VAL A 1 171 ? -5.700 -2.351 -5.535 1.00 97.25 171 VAL A CA 1
ATOM 1320 C C . VAL A 1 171 ? -5.522 -3.724 -4.882 1.00 97.25 171 VAL A C 1
ATOM 1322 O O . VAL A 1 171 ? -4.981 -4.631 -5.510 1.00 97.25 171 VAL A O 1
ATOM 1325 N N . TYR A 1 172 ? -6.028 -3.897 -3.653 1.00 97.69 172 TYR A N 1
ATOM 1326 C CA . TYR A 1 172 ? -6.033 -5.190 -2.966 1.00 97.69 172 TYR A CA 1
ATOM 1327 C C . TYR A 1 172 ? -6.771 -6.247 -3.795 1.00 97.69 172 TYR A C 1
ATOM 1329 O O . TYR A 1 172 ? -6.199 -7.285 -4.111 1.00 97.69 172 TYR A O 1
ATOM 1337 N N . ASN A 1 173 ? -8.009 -5.955 -4.200 1.00 97.38 173 ASN A N 1
ATOM 1338 C CA . ASN A 1 173 ? -8.860 -6.861 -4.965 1.00 97.38 173 ASN A CA 1
ATOM 1339 C C . ASN A 1 173 ? -8.266 -7.156 -6.352 1.00 97.38 173 ASN A C 1
ATOM 1341 O O . ASN A 1 173 ? -8.322 -8.297 -6.802 1.00 97.38 173 ASN A O 1
ATOM 1345 N N . THR A 1 174 ? -7.664 -6.159 -7.013 1.00 97.50 174 THR A N 1
ATOM 1346 C CA . THR A 1 174 ? -6.973 -6.352 -8.298 1.00 97.50 174 THR A CA 1
ATOM 1347 C C . THR A 1 174 ? -5.793 -7.315 -8.174 1.00 97.50 174 THR A C 1
ATOM 1349 O O . THR A 1 174 ? -5.679 -8.215 -9.001 1.00 97.50 174 THR A O 1
ATOM 1352 N N . LEU A 1 175 ? -4.931 -7.170 -7.158 1.00 97.69 175 LEU A N 1
ATOM 1353 C CA . LEU A 1 175 ? -3.791 -8.078 -6.976 1.00 97.69 175 LEU A CA 1
ATOM 1354 C C . LEU A 1 175 ? -4.225 -9.460 -6.464 1.00 97.69 175 LEU A C 1
ATOM 1356 O O . LEU A 1 175 ? -3.777 -10.466 -7.003 1.00 97.69 175 LEU A O 1
ATOM 1360 N N . ALA A 1 176 ? -5.176 -9.530 -5.529 1.00 97.56 176 ALA A N 1
ATOM 1361 C CA . ALA A 1 176 ? -5.727 -10.793 -5.026 1.00 97.56 176 ALA A CA 1
ATOM 1362 C C . ALA A 1 176 ? -6.457 -11.630 -6.095 1.00 97.56 176 ALA A C 1
ATOM 1364 O O . ALA A 1 176 ? -6.649 -12.828 -5.907 1.00 97.56 176 ALA A O 1
ATOM 1365 N N . ALA A 1 177 ? -6.852 -11.024 -7.220 1.00 97.75 177 ALA A N 1
ATOM 1366 C CA . ALA A 1 177 ? -7.409 -11.739 -8.366 1.00 97.75 177 ALA A CA 1
ATOM 1367 C C . ALA A 1 177 ? -6.346 -12.405 -9.266 1.00 97.75 177 ALA A C 1
ATOM 1369 O O . ALA A 1 177 ? -6.712 -13.209 -10.123 1.00 97.75 177 ALA A O 1
ATOM 1370 N N . VAL A 1 178 ? -5.056 -12.067 -9.118 1.00 97.00 178 VAL A N 1
ATOM 1371 C CA . VAL A 1 178 ? -3.975 -12.511 -10.027 1.00 97.00 178 VAL A CA 1
ATOM 1372 C C . VAL A 1 178 ? -2.740 -13.096 -9.330 1.00 97.00 178 VAL A C 1
ATOM 1374 O O . VAL A 1 178 ? -1.928 -13.737 -9.997 1.00 97.00 178 VAL A O 1
ATOM 1377 N N . CYS A 1 179 ? -2.581 -12.905 -8.019 1.00 97.00 179 CYS A N 1
ATOM 1378 C CA . CYS A 1 179 ? -1.503 -13.484 -7.218 1.00 97.00 179 CYS A CA 1
ATOM 1379 C C . CYS A 1 179 ? -1.970 -13.820 -5.790 1.00 97.00 179 CYS A C 1
ATOM 1381 O O . CYS A 1 179 ? -3.035 -13.387 -5.349 1.00 97.00 179 CYS A O 1
ATOM 1383 N N . GLU A 1 180 ? -1.178 -14.606 -5.057 1.00 97.88 180 GLU A N 1
ATOM 1384 C CA . GLU A 1 180 ? -1.473 -14.927 -3.658 1.00 97.88 180 GLU A CA 1
ATOM 1385 C C . GLU A 1 180 ? -1.400 -13.662 -2.795 1.00 97.88 180 GLU A C 1
ATOM 1387 O O . GLU A 1 180 ? -0.406 -12.942 -2.834 1.00 97.88 180 GLU A O 1
ATOM 1392 N N . VAL A 1 181 ? -2.417 -13.386 -1.977 1.00 98.12 181 VAL A N 1
ATOM 1393 C CA . VAL A 1 181 ? -2.380 -12.257 -1.034 1.00 98.12 181 VAL A CA 1
ATOM 1394 C C . VAL A 1 181 ? -2.641 -12.764 0.376 1.00 98.12 181 VAL A C 1
ATOM 1396 O O . VAL A 1 181 ? -3.757 -13.157 0.717 1.00 98.12 181 VAL A O 1
ATOM 1399 N N . HIS A 1 182 ? -1.599 -12.732 1.203 1.00 97.19 182 HIS A N 1
ATOM 1400 C CA . HIS A 1 182 ? -1.657 -13.090 2.615 1.00 97.19 182 HIS A CA 1
ATOM 1401 C C . HIS A 1 182 ? -1.351 -11.867 3.482 1.00 97.19 182 HIS A C 1
ATOM 1403 O O . HIS A 1 182 ? -0.549 -11.012 3.114 1.00 97.19 182 HIS A O 1
ATOM 1409 N N . GLY A 1 183 ? -1.960 -11.776 4.662 1.00 96.38 183 GLY A N 1
ATOM 1410 C CA . GLY A 1 183 ? -1.542 -10.760 5.614 1.00 96.38 183 GLY A CA 1
ATOM 1411 C C . GLY A 1 183 ? -2.411 -10.615 6.845 1.00 96.38 183 GLY A C 1
ATOM 1412 O O . GLY A 1 183 ? -3.586 -11.008 6.872 1.00 96.38 183 GLY A O 1
ATOM 1413 N N . THR A 1 184 ? -1.782 -10.029 7.855 1.00 97.00 184 THR A N 1
ATOM 1414 C CA . THR A 1 184 ? -2.232 -9.910 9.240 1.00 97.00 184 THR A CA 1
ATOM 1415 C C . THR A 1 184 ? -2.568 -8.461 9.585 1.00 97.00 184 THR A C 1
ATOM 1417 O O . THR A 1 184 ? -2.056 -7.516 8.981 1.00 97.00 184 THR A O 1
ATOM 1420 N N . VAL A 1 185 ? -3.442 -8.286 10.576 1.00 97.06 185 VAL A N 1
ATOM 1421 C CA . VAL A 1 185 ? -3.660 -7.000 11.245 1.00 97.06 185 VAL A CA 1
ATOM 1422 C C . VAL A 1 185 ? -3.411 -7.219 12.731 1.00 97.06 185 VAL A C 1
ATOM 1424 O O . VAL A 1 185 ? -3.996 -8.127 13.320 1.00 97.06 185 VAL A O 1
ATOM 1427 N N . VAL A 1 186 ? -2.519 -6.425 13.316 1.00 95.75 186 VAL A N 1
ATOM 1428 C CA . VAL A 1 186 ? -2.057 -6.574 14.700 1.00 95.75 186 VAL A CA 1
ATOM 1429 C C . VAL A 1 186 ? -2.461 -5.335 15.490 1.00 95.75 186 VAL A C 1
ATOM 1431 O O . VAL A 1 186 ? -2.078 -4.220 15.135 1.00 95.75 186 VAL A O 1
ATOM 1434 N N . ALA A 1 187 ? -3.221 -5.535 16.565 1.00 96.38 187 ALA A N 1
ATOM 1435 C CA . ALA A 1 187 ? -3.501 -4.489 17.539 1.00 96.38 187 ALA A CA 1
ATOM 1436 C C . ALA A 1 187 ? -2.259 -4.241 18.407 1.00 96.38 187 ALA A C 1
ATOM 1438 O O . ALA A 1 187 ? -1.673 -5.180 18.948 1.00 96.38 187 ALA A O 1
ATOM 1439 N N . VAL A 1 188 ? -1.873 -2.979 18.554 1.00 96.44 188 VAL A N 1
ATOM 1440 C CA . VAL A 1 188 ? -0.808 -2.529 19.451 1.00 96.44 188 VAL A CA 1
ATOM 1441 C C . VAL A 1 188 ? -1.458 -1.629 20.506 1.00 96.44 188 VAL A C 1
ATOM 1443 O O . VAL A 1 188 ? -2.103 -0.651 20.128 1.00 96.44 188 VAL A O 1
ATOM 1446 N N . PRO A 1 189 ? -1.338 -1.922 21.813 1.00 92.25 189 PRO A N 1
ATOM 1447 C CA . PRO A 1 189 ? -1.868 -1.037 22.844 1.00 92.25 189 PRO A CA 1
ATOM 1448 C C . PRO A 1 189 ? -1.236 0.365 22.759 1.00 92.25 189 PRO A C 1
ATOM 1450 O O . PRO A 1 189 ? -0.028 0.456 22.518 1.00 92.25 189 PRO A O 1
ATOM 1453 N N . PRO A 1 190 ? -1.999 1.451 22.983 1.00 90.06 190 PRO A N 1
ATOM 1454 C CA . PRO A 1 190 ? -1.435 2.791 23.102 1.00 90.06 190 PRO A CA 1
ATOM 1455 C C . PRO A 1 190 ? -0.410 2.856 24.236 1.00 90.06 190 PRO A C 1
ATOM 1457 O O . PRO A 1 190 ? -0.561 2.189 25.265 1.00 90.06 190 PRO A O 1
ATOM 1460 N N . ALA A 1 191 ? 0.624 3.680 24.067 1.00 85.69 191 ALA A N 1
ATOM 1461 C CA . ALA A 1 191 ? 1.557 3.953 25.153 1.00 85.69 191 ALA A CA 1
ATOM 1462 C C . ALA A 1 191 ? 0.809 4.613 26.331 1.00 85.69 191 ALA A C 1
ATOM 1464 O O . ALA A 1 191 ? -0.048 5.472 26.095 1.00 85.69 191 ALA A O 1
ATOM 1465 N N . PRO A 1 192 ? 1.112 4.253 27.593 1.00 78.25 192 PRO A N 1
ATOM 1466 C CA . PRO A 1 192 ? 0.560 4.972 28.733 1.00 78.25 192 PRO A CA 1
ATOM 1467 C C . PRO A 1 192 ? 0.989 6.448 28.667 1.00 78.25 192 PRO A C 1
ATOM 1469 O O . PRO A 1 192 ? 2.113 6.733 28.239 1.00 78.25 192 PRO A O 1
ATOM 1472 N N . PRO A 1 193 ? 0.127 7.396 29.079 1.00 74.25 193 PRO A N 1
ATOM 1473 C CA . PRO A 1 193 ? 0.500 8.804 29.104 1.00 74.25 193 PRO A CA 1
ATOM 1474 C C . PRO A 1 193 ? 1.721 9.008 30.018 1.00 74.25 193 PRO A C 1
ATOM 1476 O O . PRO A 1 193 ? 1.824 8.328 31.044 1.00 74.25 193 PRO A O 1
ATOM 1479 N N . PRO A 1 194 ? 2.644 9.930 29.680 1.00 73.00 194 PRO A N 1
ATOM 1480 C CA . PRO A 1 194 ? 3.752 10.263 30.568 1.00 73.00 194 PRO A CA 1
ATOM 1481 C C . PRO A 1 194 ? 3.189 10.744 31.911 1.00 73.00 194 PRO A C 1
ATOM 1483 O O . PRO A 1 194 ? 2.305 11.601 31.942 1.00 73.00 194 PRO A O 1
ATOM 1486 N N . GLY A 1 195 ? 3.665 10.144 33.005 1.00 74.06 195 GLY A N 1
ATOM 1487 C CA . GLY A 1 195 ? 3.163 10.423 34.351 1.00 74.06 195 GLY A CA 1
ATOM 1488 C C . GLY A 1 195 ? 3.356 11.888 34.747 1.00 74.06 195 GLY A C 1
ATOM 1489 O O . GLY A 1 195 ? 4.402 12.470 34.456 1.00 74.06 195 GLY A O 1
ATOM 1490 N N . GLY A 1 196 ? 2.335 12.454 35.394 1.00 52.72 196 GLY A N 1
ATOM 1491 C CA . GLY A 1 196 ? 2.366 13.773 36.036 1.00 52.72 196 GLY A CA 1
ATOM 1492 C C . GLY A 1 196 ? 2.526 13.682 37.548 1.00 52.72 196 GLY A C 1
ATOM 1493 O O . GLY A 1 196 ? 2.332 12.568 38.087 1.00 52.72 196 GLY A O 1
#

pLDDT: mean 78.64, std 23.92, range [28.95, 98.62]

Sequence (196 aa):
MGSRGRERSRDFVPTAPRRGGRGSTHENARATGRQRRAAGRRPDEKRPFVTPAPLSYEVHGTSTAGGSASVRAGLRDIPIDARWPAGEPSGDPGPAELLASAFAACLIKNLERASSMLPFRYDSAEVTVRARRQDAPPRFVGIEYELRIVTGEEQRRVDLVHRNLRQFGTVYNTLAAVCEVHGTVVAVPPAPPPGG

Radius of gyration: 29.21 Å; chains: 1; bounding box: 88×40×96 Å